Protein AF-0000000081154363 (afdb_homodimer)

pLDDT: mean 85.97, std 17.36, range [27.03, 98.75]

Structure (mmCIF, N/CA/C/O backbone):
data_AF-0000000081154363-model_v1
#
loop_
_entity.id
_entity.type
_entity.pdbx_description
1 polymer 'Copper acquisition factor BIM1-like domain-containing protein'
#
loop_
_atom_site.group_PDB
_atom_site.id
_atom_site.type_symbol
_atom_site.label_atom_id
_atom_site.label_alt_id
_atom_site.label_comp_id
_atom_site.label_asym_id
_atom_site.label_entity_id
_atom_site.label_seq_id
_atom_site.pdbx_PDB_ins_code
_atom_site.Cartn_x
_atom_site.Cartn_y
_atom_site.Cartn_z
_atom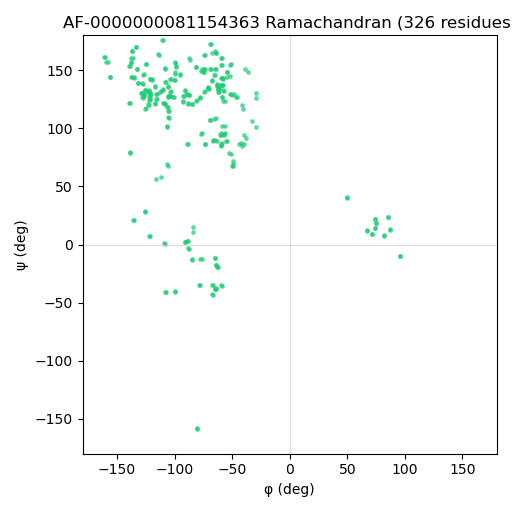_site.occupancy
_atom_site.B_iso_or_equiv
_atom_site.auth_seq_id
_atom_site.auth_comp_id
_atom_site.auth_asym_id
_atom_site.auth_atom_id
_atom_site.pdbx_PDB_model_num
ATOM 1 N N . MET A 1 1 ? -49.719 -28.078 21.391 1 41.28 1 MET A N 1
ATOM 2 C CA . MET A 1 1 ? -48.844 -26.922 21.516 1 41.28 1 MET A CA 1
ATOM 3 C C . MET A 1 1 ? -47.656 -27.016 20.547 1 41.28 1 MET A C 1
ATOM 5 O O . MET A 1 1 ? -46.875 -27.953 20.625 1 41.28 1 MET A O 1
ATOM 9 N N . ILE A 1 2 ? -47.812 -26.562 19.25 1 54.91 2 ILE A N 1
ATOM 10 C CA . ILE A 1 2 ? -46.844 -26.594 18.172 1 54.91 2 ILE A CA 1
ATOM 11 C C . ILE A 1 2 ? -45.656 -25.719 18.516 1 54.91 2 ILE A C 1
ATOM 13 O O . ILE A 1 2 ? -45.812 -24.547 18.859 1 54.91 2 ILE A O 1
ATOM 17 N N . PRO A 1 3 ? -44.469 -26.266 18.812 1 58.53 3 PRO A N 1
ATOM 18 C CA . PRO A 1 3 ? -43.281 -25.438 19.094 1 58.53 3 PRO A CA 1
ATOM 19 C C . PRO A 1 3 ? -42.938 -24.531 17.922 1 58.53 3 PRO A C 1
ATOM 21 O O . PRO A 1 3 ? -42.844 -24.984 16.781 1 58.53 3 PRO A O 1
ATOM 24 N N . PHE A 1 4 ? -43.281 -23.203 17.969 1 52.34 4 PHE A N 1
ATOM 25 C CA . PHE A 1 4 ? -42.844 -22.203 17.016 1 52.34 4 PHE A CA 1
ATOM 26 C C . PHE A 1 4 ? -41.312 -22.078 17 1 52.34 4 PHE A C 1
ATOM 28 O O . PHE A 1 4 ? -40.719 -21.688 18.016 1 52.34 4 PHE A O 1
ATOM 35 N N . LEU A 1 5 ? -40.656 -22.781 16.109 1 50.25 5 LEU A N 1
ATOM 36 C CA . LEU A 1 5 ? -39.219 -22.594 15.891 1 50.25 5 LEU A CA 1
ATOM 37 C C . LEU A 1 5 ? -38.906 -21.203 15.344 1 50.25 5 LEU A C 1
ATOM 39 O O . LEU A 1 5 ? -39.375 -20.859 14.25 1 50.25 5 LEU A O 1
ATOM 43 N N . VAL A 1 6 ? -38.656 -20.188 16.125 1 47.78 6 VAL A N 1
ATOM 44 C CA . VAL A 1 6 ? -38.188 -18.875 15.703 1 47.78 6 VAL A CA 1
ATOM 45 C C . VAL A 1 6 ? -36.844 -19.016 14.992 1 47.78 6 VAL A C 1
ATOM 47 O O . VAL A 1 6 ? -35.875 -19.5 15.57 1 47.78 6 VAL A O 1
ATOM 50 N N . PHE A 1 7 ? -36.875 -19.078 13.672 1 43.22 7 PHE A N 1
ATOM 51 C CA . PHE A 1 7 ? -35.656 -18.969 12.883 1 43.22 7 PHE A CA 1
ATOM 52 C C . PHE A 1 7 ? -35.062 -17.562 13.008 1 43.22 7 PHE A C 1
ATOM 54 O O . PHE A 1 7 ? -35.656 -16.594 12.539 1 43.22 7 PHE A O 1
ATOM 61 N N . ALA A 1 8 ? -34.188 -17.219 13.953 1 45.28 8 ALA A N 1
ATOM 62 C CA . ALA A 1 8 ? -33.406 -15.984 14.008 1 45.28 8 ALA A CA 1
ATOM 63 C C . ALA A 1 8 ? -32.531 -15.828 12.773 1 45.28 8 ALA A C 1
ATOM 65 O O . ALA A 1 8 ? -31.578 -16.578 12.578 1 45.28 8 ALA A O 1
ATOM 66 N N . SER A 1 9 ? -33 -15.25 11.695 1 42.72 9 SER A N 1
ATOM 67 C CA . SER A 1 9 ? -32.156 -14.906 10.539 1 42.72 9 SER A CA 1
ATOM 68 C C . SER A 1 9 ? -30.984 -14.039 10.938 1 42.72 9 SER A C 1
ATOM 70 O O . SER A 1 9 ? -31.156 -12.93 11.445 1 42.72 9 SER A O 1
ATOM 72 N N . VAL A 1 10 ? -29.891 -14.57 11.305 1 43.59 10 VAL A N 1
ATOM 73 C CA . VAL A 1 10 ? -28.672 -13.773 11.461 1 43.59 10 VAL A CA 1
ATOM 74 C C . VAL A 1 10 ? -28.406 -12.969 10.195 1 43.59 10 VAL A C 1
ATOM 76 O O . VAL A 1 10 ? -28.172 -13.539 9.125 1 43.59 10 VAL A O 1
ATOM 79 N N . LEU A 1 11 ? -29.109 -11.859 10 1 40.53 11 LEU A N 1
ATOM 80 C CA . LEU A 1 11 ? -28.719 -10.93 8.945 1 40.53 11 LEU A CA 1
ATOM 81 C C . LEU A 1 11 ? -27.219 -10.703 8.938 1 40.53 11 LEU A C 1
ATOM 83 O O . LEU A 1 11 ? -26.656 -10.203 9.906 1 40.53 11 LEU A O 1
ATOM 87 N N . ALA A 1 12 ? -26.547 -11.578 8.25 1 40.28 12 ALA A N 1
ATOM 88 C CA . ALA A 1 12 ? -25.141 -11.273 7.988 1 40.28 12 ALA A CA 1
ATOM 89 C C . ALA A 1 12 ? -24.984 -9.852 7.441 1 40.28 12 ALA A C 1
ATOM 91 O O . ALA A 1 12 ? -25.375 -9.57 6.309 1 40.28 12 ALA A O 1
ATOM 92 N N . VAL A 1 13 ? -25.156 -8.789 8.242 1 41.28 13 VAL A N 1
ATOM 93 C CA . VAL A 1 13 ? -24.828 -7.438 7.797 1 41.28 13 VAL A CA 1
ATOM 94 C C . VAL A 1 13 ? -23.5 -7.461 7.031 1 41.28 13 VAL A C 1
ATOM 96 O O . VAL A 1 13 ? -22.453 -7.793 7.594 1 41.28 13 VAL A O 1
ATOM 99 N N . ALA A 1 14 ? -23.594 -7.711 5.723 1 43.38 14 ALA A N 1
ATOM 100 C CA . ALA A 1 14 ? -22.453 -7.586 4.82 1 43.38 14 ALA A CA 1
ATOM 101 C C . ALA A 1 14 ? -21.75 -6.242 5.012 1 43.38 14 ALA A C 1
ATOM 103 O O . ALA A 1 14 ? -22.344 -5.188 4.758 1 43.38 14 ALA A O 1
ATOM 104 N N . HIS A 1 15 ? -21.109 -5.938 6.074 1 50.19 15 HIS A N 1
ATOM 105 C CA . HIS A 1 15 ? -20.359 -4.719 6.375 1 50.19 15 HIS A CA 1
ATOM 106 C C . HIS A 1 15 ? -19.281 -4.465 5.332 1 50.19 15 HIS A C 1
ATOM 108 O O . HIS A 1 15 ? -18.453 -5.344 5.051 1 50.19 15 HIS A O 1
ATOM 114 N N . GLY A 1 16 ? -19.672 -3.539 4.254 1 55.5 16 GLY A N 1
ATOM 115 C CA . GLY A 1 16 ? -18.641 -3.102 3.328 1 55.5 16 GLY A CA 1
ATOM 116 C C . GLY A 1 16 ? -17.391 -2.582 4.023 1 55.5 16 GLY A C 1
ATOM 117 O O . GLY A 1 16 ? -17.469 -2.055 5.137 1 55.5 16 GLY A O 1
ATOM 118 N N . HIS A 1 17 ? -16.141 -3.09 3.656 1 89 17 HIS A N 1
ATOM 119 C CA . HIS A 1 17 ? -14.961 -2.752 4.441 1 89 17 HIS A CA 1
ATOM 120 C C . HIS A 1 17 ? -13.906 -2.066 3.58 1 89 17 HIS A C 1
ATOM 122 O O . HIS A 1 17 ? -13.883 -2.244 2.359 1 89 17 HIS A O 1
ATOM 128 N N . LEU A 1 18 ? -13.414 -1.009 4.016 1 97.12 18 LEU A N 1
ATOM 129 C CA . LEU A 1 18 ? 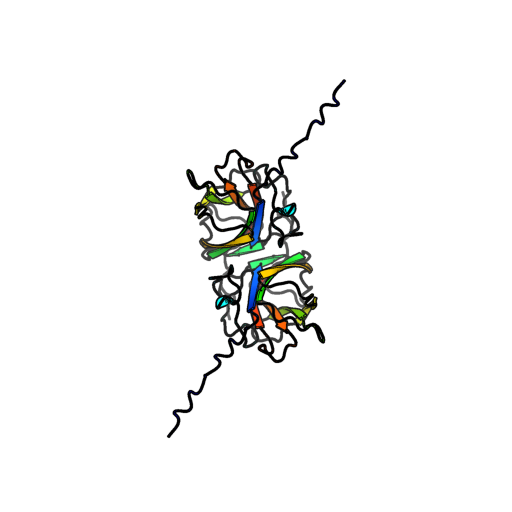-12.375 -0.207 3.385 1 97.12 18 LEU A CA 1
ATOM 130 C C . LEU A 1 18 ? -11.031 -0.404 4.09 1 97.12 18 LEU A C 1
ATOM 132 O O . LEU A 1 18 ? -10.945 -0.251 5.309 1 97.12 18 LEU A O 1
ATOM 136 N N . CYS A 1 19 ? -10.031 -0.72 3.299 1 97.44 19 CYS A N 1
ATOM 137 C CA . CYS A 1 19 ? -8.672 -0.745 3.812 1 97.44 19 CYS A CA 1
ATOM 138 C C . CYS A 1 19 ? -7.789 0.251 3.066 1 97.44 19 CYS A C 1
ATOM 140 O O . CYS A 1 19 ? -7.941 0.439 1.858 1 97.44 19 CYS A O 1
ATOM 142 N N . LEU A 1 20 ? -6.914 0.892 3.77 1 97.75 20 LEU A N 1
ATOM 143 C CA . LEU A 1 20 ? -5.918 1.792 3.191 1 97.75 20 LEU A CA 1
ATOM 144 C C . LEU A 1 20 ? -4.535 1.154 3.209 1 97.75 20 LEU A C 1
ATOM 146 O O . LEU A 1 20 ? -3.998 0.851 4.277 1 97.75 20 LEU A O 1
ATOM 150 N N . LEU A 1 21 ? -3.943 0.953 2.062 1 97.19 21 LEU A N 1
ATOM 151 C CA . LEU A 1 21 ? -2.725 0.164 1.926 1 97.19 21 LEU A CA 1
ATOM 152 C C . LEU A 1 21 ? -1.501 1.068 1.826 1 97.19 21 LEU A C 1
ATOM 154 O O . LEU A 1 21 ? -0.437 0.742 2.359 1 97.19 21 LEU A O 1
ATOM 158 N N . ASN A 1 22 ? -1.623 2.209 1.069 1 96.19 22 ASN A N 1
ATOM 159 C CA . ASN A 1 22 ? -0.541 3.17 0.886 1 96.19 22 ASN A CA 1
ATOM 160 C C . ASN A 1 22 ? -1.052 4.609 0.934 1 96.19 22 ASN A C 1
ATOM 162 O O . ASN A 1 22 ? -1.872 5.008 0.105 1 96.19 22 ASN A O 1
ATOM 166 N N . PRO A 1 23 ? -0.516 5.363 1.833 1 95.94 23 PRO A N 1
ATOM 167 C CA . PRO A 1 23 ? 0.265 4.863 2.967 1 95.94 23 PRO A CA 1
ATOM 168 C C . PRO A 1 23 ? -0.525 3.898 3.848 1 95.94 23 PRO A C 1
ATOM 170 O O . PRO A 1 23 ? -1.757 3.867 3.785 1 95.94 23 PRO A O 1
ATOM 173 N N . ALA A 1 24 ? 0.181 3.123 4.621 1 95.38 24 ALA A N 1
ATOM 174 C CA . ALA A 1 24 ? -0.471 2.117 5.457 1 95.38 24 ALA A CA 1
ATOM 175 C C . ALA A 1 24 ? -1.38 2.771 6.492 1 95.38 24 ALA A C 1
ATOM 177 O O . ALA A 1 24 ? -1.015 3.783 7.098 1 95.38 24 ALA A O 1
ATOM 178 N N . GLN A 1 25 ? -2.535 2.207 6.672 1 96.19 25 GLN A N 1
ATOM 179 C CA . GLN A 1 25 ? -3.5 2.699 7.652 1 96.19 25 GLN A CA 1
ATOM 180 C C . GLN A 1 25 ? -2.955 2.574 9.07 1 96.19 25 GLN A C 1
ATOM 182 O O . GLN A 1 25 ? -2.023 1.806 9.32 1 96.19 25 GLN A O 1
ATOM 187 N N . ARG A 1 26 ? -3.627 3.289 10 1 93.31 26 ARG A N 1
ATOM 188 C CA . ARG A 1 26 ? -3.223 3.311 11.398 1 93.31 26 ARG A CA 1
ATOM 189 C C . ARG A 1 26 ? -3.363 1.931 12.031 1 93.31 26 ARG A C 1
ATOM 191 O O . ARG A 1 26 ? -2.541 1.535 12.859 1 93.31 26 ARG A O 1
ATOM 198 N N . SER A 1 27 ? -4.422 1.236 11.648 1 88.75 27 SER A N 1
ATOM 199 C CA . SER A 1 27 ? -4.625 -0.084 12.234 1 88.75 27 SER A CA 1
ATOM 200 C C . SER A 1 27 ? -3.771 -1.137 11.539 1 88.75 27 SER A C 1
ATOM 202 O O . SER A 1 27 ? -3.479 -1.019 10.344 1 88.75 27 SER A O 1
ATOM 204 N N . ASN A 1 28 ? -3.455 -2.16 12.32 1 84.06 28 ASN A N 1
ATOM 205 C CA . ASN A 1 28 ? -2.779 -3.285 11.688 1 84.06 28 ASN A CA 1
ATOM 206 C C . ASN A 1 28 ? -3.658 -3.939 10.625 1 84.06 28 ASN A C 1
ATOM 208 O O . ASN A 1 28 ? -4.859 -4.113 10.828 1 84.06 28 ASN A O 1
ATOM 212 N N . ILE A 1 29 ? -3 -4.148 9.547 1 83.56 29 ILE A N 1
ATOM 213 C CA . ILE A 1 29 ? -3.758 -4.742 8.445 1 83.56 29 ILE A CA 1
ATOM 214 C C . ILE A 1 29 ? -3.707 -6.266 8.555 1 83.56 29 ILE A C 1
ATOM 216 O O . ILE A 1 29 ? -2.713 -6.887 8.172 1 83.56 29 ILE A O 1
ATOM 220 N N . THR A 1 30 ? -4.562 -6.859 9.273 1 81.12 30 THR A N 1
ATOM 221 C CA . THR A 1 30 ? -4.695 -8.312 9.367 1 81.12 30 THR A CA 1
ATOM 222 C C . THR A 1 30 ? -5.895 -8.797 8.562 1 81.12 30 THR A C 1
ATOM 224 O O . THR A 1 30 ? -6.902 -8.094 8.445 1 81.12 30 THR A O 1
ATOM 227 N N . GLY A 1 31 ? -5.781 -9.914 7.922 1 85.44 31 GLY A N 1
ATOM 228 C CA . GLY A 1 31 ? -6.91 -10.547 7.254 1 85.44 31 GLY A CA 1
ATOM 229 C C . GLY A 1 31 ? -7.301 -9.844 5.965 1 85.44 31 GLY A C 1
ATOM 230 O O . GLY A 1 31 ? -8.469 -9.883 5.559 1 85.44 31 GLY A O 1
ATOM 231 N N . LEU A 1 32 ? -6.402 -9.094 5.375 1 88.94 32 LEU A N 1
ATOM 232 C CA . LEU A 1 32 ? -6.695 -8.234 4.23 1 88.94 32 LEU A CA 1
ATOM 233 C C . LEU A 1 32 ? -7.148 -9.062 3.035 1 88.94 32 LEU A C 1
ATOM 235 O O . LEU A 1 32 ? -7.84 -8.555 2.148 1 88.94 32 LEU A O 1
ATOM 239 N N . ASN A 1 33 ? -6.855 -10.352 3.037 1 94.06 33 ASN A N 1
ATOM 240 C CA . ASN A 1 33 ? -7.125 -11.18 1.868 1 94.06 33 ASN A CA 1
ATOM 241 C C . ASN A 1 33 ? -8.539 -11.758 1.906 1 94.06 33 ASN A C 1
ATOM 243 O O . ASN A 1 33 ? -8.961 -12.438 0.968 1 94.06 33 ASN A O 1
ATOM 247 N N . LYS A 1 34 ? -9.227 -11.5 2.947 1 92.25 34 LYS A N 1
ATOM 248 C CA . LYS A 1 34 ? -10.609 -11.945 3.088 1 92.25 34 LYS A CA 1
ATOM 249 C C . LYS A 1 34 ? -11.57 -10.758 3.084 1 92.25 34 LYS A C 1
ATOM 251 O O . LYS A 1 34 ? -11.344 -9.766 3.791 1 92.25 34 LYS A O 1
ATOM 256 N N . ALA A 1 35 ? -12.562 -10.938 2.264 1 94.75 35 ALA A N 1
ATOM 257 C CA . ALA A 1 35 ? -13.594 -9.898 2.299 1 94.75 35 ALA A CA 1
ATOM 258 C C . ALA A 1 35 ? -14.195 -9.773 3.695 1 94.75 35 ALA A C 1
ATOM 260 O O . ALA A 1 35 ? -14.453 -10.781 4.359 1 94.75 35 ALA A O 1
ATOM 261 N N . GLY A 1 36 ? -14.391 -8.57 4.141 1 93.94 36 GLY A N 1
ATOM 262 C CA . GLY A 1 36 ? -15 -8.336 5.441 1 93.94 36 GLY A CA 1
ATOM 263 C C . GLY A 1 36 ? -14.008 -8.375 6.586 1 93.94 36 GLY A C 1
ATOM 264 O O . GLY A 1 36 ? -14.367 -8.719 7.715 1 93.94 36 GLY A O 1
ATOM 265 N N . ALA A 1 37 ? -12.789 -8.141 6.285 1 93.5 37 ALA A N 1
ATOM 266 C CA . ALA A 1 37 ? -11.758 -8.117 7.324 1 93.5 37 ALA A CA 1
ATOM 267 C C . ALA A 1 37 ? -12.078 -7.07 8.383 1 93.5 37 ALA A C 1
ATOM 269 O O . ALA A 1 37 ? -12.492 -5.957 8.062 1 93.5 37 ALA A O 1
ATOM 270 N N . ASP A 1 38 ? -11.781 -7.348 9.672 1 91.5 38 ASP A N 1
ATOM 271 C CA . ASP A 1 38 ? -12.078 -6.453 10.789 1 91.5 38 ASP A CA 1
ATOM 272 C C . ASP A 1 38 ? -11.289 -5.152 10.672 1 91.5 38 ASP A C 1
ATOM 274 O O . ASP A 1 38 ? -11.812 -4.074 10.969 1 91.5 38 ASP A O 1
ATOM 278 N N . ALA A 1 39 ? -10.117 -5.285 10.227 1 91.69 39 ALA A N 1
ATOM 279 C CA . ALA A 1 39 ? -9.234 -4.121 10.125 1 91.69 39 ALA A CA 1
ATOM 280 C C . ALA A 1 39 ? -9.766 -3.115 9.117 1 91.69 39 ALA A C 1
ATOM 282 O O . ALA A 1 39 ? -9.328 -1.964 9.078 1 91.69 39 ALA A O 1
ATOM 283 N N . CYS A 1 40 ? -10.75 -3.494 8.336 1 95.94 40 CYS A N 1
ATOM 284 C CA . CYS A 1 40 ? -11.281 -2.66 7.262 1 95.94 40 CYS A CA 1
ATOM 285 C C . CYS A 1 40 ? -12.672 -2.146 7.617 1 95.94 40 CYS A C 1
ATOM 287 O O . CYS A 1 40 ? -13.305 -1.456 6.816 1 95.94 40 CYS A O 1
ATOM 289 N N . PHE A 1 41 ? -13.148 -2.51 8.812 1 95.44 41 PHE A N 1
ATOM 290 C CA . PHE A 1 41 ? -14.508 -2.186 9.25 1 95.44 41 PHE A CA 1
ATOM 291 C C . PHE A 1 41 ? -14.484 -1.082 10.305 1 95.44 41 PHE A C 1
ATOM 293 O O . PHE A 1 41 ? -14.812 -1.32 11.469 1 95.44 41 PHE A O 1
ATOM 300 N N . LEU A 1 42 ? -14.141 0.12 9.922 1 96 42 LEU A N 1
ATOM 301 C CA . LEU A 1 42 ? -14.188 1.271 10.82 1 96 42 LEU A CA 1
ATOM 302 C C . LEU A 1 42 ? -15.297 2.232 10.414 1 96 42 LEU A C 1
ATOM 304 O O . LEU A 1 42 ? -15.234 2.844 9.344 1 96 42 LEU A O 1
ATOM 308 N N . THR A 1 43 ? -16.25 2.51 11.336 1 96.94 43 THR A N 1
ATOM 309 C CA . THR A 1 43 ? -17.484 3.178 10.898 1 96.94 43 THR A CA 1
ATOM 310 C C . THR A 1 43 ? -17.672 4.492 11.648 1 96.94 43 THR A C 1
ATOM 312 O O . THR A 1 43 ? -18.719 5.125 11.531 1 96.94 43 THR A O 1
ATOM 315 N N . THR A 1 44 ? -16.641 4.871 12.422 1 95.44 44 THR A N 1
ATOM 316 C CA . THR A 1 44 ? -16.766 6.137 13.133 1 95.44 44 THR A CA 1
ATOM 317 C C . THR A 1 44 ? -15.719 7.137 12.648 1 95.44 44 THR A C 1
ATOM 319 O O . THR A 1 44 ? -14.523 6.844 12.664 1 95.44 44 THR A O 1
ATOM 322 N N . GLY A 1 45 ? -16.109 8.25 12.234 1 93.31 45 GLY A N 1
ATOM 323 C CA . GLY A 1 45 ? -15.195 9.289 11.781 1 93.31 45 GLY A CA 1
ATOM 324 C C . GLY A 1 45 ? -14.445 9.961 12.914 1 93.31 45 GLY A C 1
ATOM 325 O O . GLY A 1 45 ? -14.836 9.852 14.078 1 93.31 45 GLY A O 1
ATOM 326 N N . PRO A 1 46 ? -13.352 10.656 12.523 1 95.94 46 PRO A N 1
ATOM 327 C CA . PRO A 1 46 ? -12.758 10.781 11.188 1 95.94 46 PRO A CA 1
ATOM 328 C C . PRO A 1 46 ? -11.812 9.641 10.852 1 95.94 46 PRO A C 1
ATOM 330 O O . PRO A 1 46 ? -11.453 9.453 9.688 1 95.94 46 PRO A O 1
ATOM 333 N N . CYS A 1 47 ? -11.398 8.805 11.797 1 95.81 47 CYS A N 1
ATOM 334 C CA . CYS A 1 47 ? -10.359 7.82 11.531 1 95.81 47 CYS A CA 1
ATOM 335 C C . CYS A 1 47 ? -10.727 6.465 12.125 1 95.81 47 CYS A C 1
ATOM 337 O O . CYS A 1 47 ? -9.852 5.656 12.438 1 95.81 47 CYS A O 1
ATOM 339 N N . GLY A 1 48 ? -12 6.242 12.375 1 94.06 48 GLY A N 1
ATOM 340 C CA . GLY A 1 48 ? -12.445 4.949 12.875 1 94.06 48 GLY A CA 1
ATOM 341 C C . GLY A 1 48 ? -12.109 4.727 14.336 1 94.06 48 GLY A C 1
ATOM 342 O O . GLY A 1 48 ? -11.953 3.586 14.773 1 94.06 48 GLY A O 1
ATOM 343 N N . GLY A 1 49 ? -11.844 5.762 15.031 1 92.94 49 GLY A N 1
ATOM 344 C CA . GLY A 1 49 ? -11.484 5.656 16.438 1 92.94 49 GLY A CA 1
ATOM 345 C C . GLY A 1 49 ? -10.023 5.301 16.656 1 92.94 49 GLY A C 1
ATOM 346 O O . GLY A 1 49 ? -9.617 4.996 17.766 1 92.94 49 GLY A O 1
ATOM 347 N N . LYS A 1 50 ? -9.242 5.293 15.641 1 94.06 50 LYS A N 1
ATOM 348 C CA . LYS A 1 50 ? -7.828 4.941 15.766 1 94.06 50 LYS A CA 1
ATOM 349 C C . LYS A 1 50 ? -6.98 6.172 16.062 1 94.06 50 LYS A C 1
ATOM 351 O O . LYS A 1 50 ? -7.062 7.18 15.359 1 94.06 50 LYS A O 1
ATOM 356 N N . GLU A 1 51 ? -6.184 6.094 17.047 1 91.75 51 GLU A N 1
ATOM 357 C CA . GLU A 1 51 ? -5.289 7.184 17.438 1 91.75 51 GLU A CA 1
ATOM 358 C C . GLU A 1 51 ? -4.094 7.273 16.484 1 91.75 51 GLU A C 1
ATOM 360 O O . GLU A 1 51 ? -3.703 6.277 15.875 1 91.75 51 GLU A O 1
ATOM 365 N N . PRO A 1 52 ? -3.574 8.539 16.344 1 89.31 52 PRO A N 1
ATOM 366 C CA . PRO A 1 52 ? -2.348 8.648 15.547 1 89.31 52 PRO A CA 1
ATOM 367 C C . PRO A 1 52 ? -1.241 7.719 16.047 1 89.31 52 PRO A C 1
ATOM 369 O O . PRO A 1 52 ? -1.123 7.473 17.25 1 89.31 52 PRO A O 1
ATOM 372 N N . ARG A 1 53 ? -0.548 7.27 14.977 1 80.75 53 ARG A N 1
ATOM 373 C CA . ARG A 1 53 ? 0.652 6.5 15.289 1 80.75 53 ARG A CA 1
ATOM 374 C C . ARG A 1 53 ? 1.902 7.367 15.172 1 80.75 53 ARG A C 1
ATOM 376 O O . ARG A 1 53 ? 1.834 8.508 14.703 1 80.75 53 ARG A O 1
ATOM 383 N N . HIS A 1 54 ? 2.932 7.117 15.734 1 67.69 54 HIS A N 1
ATOM 384 C CA . HIS A 1 54 ? 4.184 7.863 15.641 1 67.69 54 HIS A CA 1
ATOM 385 C C . HIS A 1 54 ? 4.992 7.441 14.422 1 67.69 54 HIS A C 1
ATOM 387 O O . HIS A 1 54 ? 6.133 7.867 14.25 1 67.69 54 HIS A O 1
ATOM 393 N N . ASP A 1 55 ? 4.363 6.641 13.523 1 72.75 55 ASP A N 1
ATOM 394 C CA . ASP A 1 55 ? 5.102 6.141 12.367 1 72.75 55 ASP A CA 1
ATOM 395 C C . ASP A 1 55 ? 4.578 6.758 11.078 1 72.75 55 ASP A C 1
ATOM 397 O O . ASP A 1 55 ? 4.211 6.043 10.141 1 72.75 55 ASP A O 1
ATOM 401 N N . GLU A 1 56 ? 4.621 8.062 11.039 1 78.75 56 GLU A N 1
ATOM 402 C CA . GLU A 1 56 ? 4.137 8.734 9.844 1 78.75 56 GLU A CA 1
ATOM 403 C C . GLU A 1 56 ? 5.129 8.602 8.695 1 78.75 56 GLU A C 1
ATOM 405 O O . GLU A 1 56 ? 6.328 8.414 8.922 1 78.75 56 GLU A O 1
ATOM 410 N N . VAL A 1 57 ? 4.602 8.625 7.48 1 86.62 57 VAL A N 1
ATOM 411 C CA . VAL A 1 57 ? 5.461 8.75 6.309 1 86.62 57 VAL A CA 1
ATOM 412 C C . VAL A 1 57 ? 5.453 10.188 5.805 1 86.62 57 VAL A C 1
ATOM 414 O O . VAL A 1 57 ? 4.434 10.875 5.891 1 86.62 57 VAL A O 1
ATOM 417 N N . THR A 1 58 ? 6.633 10.648 5.367 1 86.88 58 THR A N 1
ATOM 418 C CA . THR A 1 58 ? 6.77 12.008 4.863 1 86.88 58 THR A CA 1
ATOM 419 C C . THR A 1 58 ? 6.781 12.031 3.34 1 86.88 58 THR A C 1
ATOM 421 O O . THR A 1 58 ? 7.527 11.273 2.711 1 86.88 58 THR A O 1
ATOM 424 N N . PHE A 1 59 ? 5.91 12.844 2.768 1 88.38 59 PHE A N 1
ATOM 425 C CA . PHE A 1 59 ? 5.906 13.117 1.336 1 88.38 59 PHE A CA 1
ATOM 426 C C . PHE A 1 59 ? 6.613 14.43 1.034 1 88.38 59 PHE A C 1
ATOM 428 O O . PHE A 1 59 ? 6.703 15.305 1.897 1 88.38 59 PHE A O 1
ATOM 435 N N . HIS A 1 60 ? 7.102 14.469 -0.14 1 82.25 60 HIS A N 1
ATOM 436 C CA . HIS A 1 60 ? 7.797 15.695 -0.515 1 82.25 60 HIS A CA 1
ATOM 437 C C . HIS A 1 60 ? 6.902 16.594 -1.354 1 82.25 60 HIS A C 1
ATOM 439 O O . HIS A 1 60 ? 6.156 16.125 -2.211 1 82.25 60 HIS A O 1
ATOM 445 N N . ARG A 1 61 ? 7.148 17.875 -1.132 1 75.56 61 ARG A N 1
ATOM 446 C CA . ARG A 1 61 ? 6.332 18.875 -1.805 1 75.56 61 ARG A CA 1
ATOM 447 C C . ARG A 1 61 ? 6.605 18.891 -3.305 1 75.56 61 ARG A C 1
ATOM 449 O O . ARG A 1 61 ? 7.688 18.484 -3.746 1 75.56 61 ARG A O 1
ATOM 456 N N . GLU A 1 62 ? 5.602 19.266 -4.113 1 74.88 62 GLU A N 1
ATOM 457 C CA . GLU A 1 62 ? 5.648 19.406 -5.566 1 74.88 62 GLU A CA 1
ATOM 458 C C . GLU A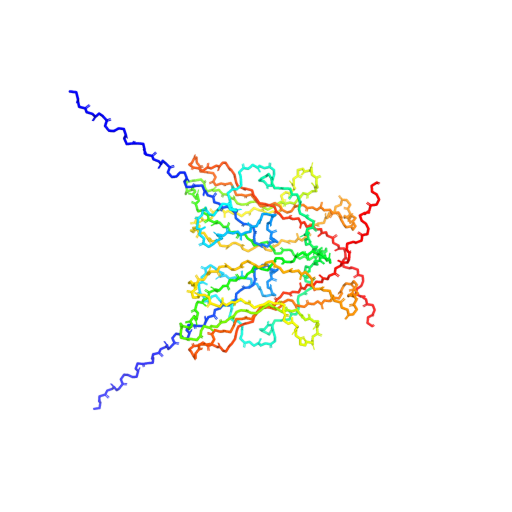 1 62 ? 5.719 18.031 -6.246 1 74.88 62 GLU A C 1
ATOM 460 O O . GLU A 1 62 ? 6.184 17.938 -7.383 1 74.88 62 GLU A O 1
ATOM 465 N N . GLU A 1 63 ? 5.543 17.031 -5.445 1 82.69 63 GLU A N 1
ATOM 466 C CA . GLU A 1 63 ? 5.473 15.688 -5.992 1 82.69 63 GLU A CA 1
ATOM 467 C C . GLU A 1 63 ? 4.062 15.109 -5.871 1 82.69 63 GLU A C 1
ATOM 469 O O . GLU A 1 63 ? 3.139 15.805 -5.441 1 82.69 63 GLU A O 1
ATOM 474 N N . ASN A 1 64 ? 3.898 13.906 -6.426 1 86.75 64 ASN A N 1
ATOM 475 C CA . ASN A 1 64 ? 2.637 13.188 -6.281 1 86.75 64 ASN A CA 1
ATOM 476 C C . ASN A 1 64 ? 2.684 12.211 -5.113 1 86.75 64 ASN A C 1
ATOM 478 O O . ASN A 1 64 ? 3.756 11.734 -4.734 1 86.75 64 ASN A O 1
ATOM 482 N N . MET A 1 65 ? 1.597 12.094 -4.551 1 90.62 65 MET A N 1
ATOM 483 C CA . MET A 1 65 ? 1.408 10.992 -3.605 1 90.62 65 MET A CA 1
ATOM 484 C C . MET A 1 65 ? 0.539 9.898 -4.211 1 90.62 65 MET A C 1
ATOM 486 O O . MET A 1 65 ? -0.495 10.18 -4.82 1 90.62 65 MET A O 1
ATOM 490 N N . THR A 1 66 ? 1.031 8.719 -4.16 1 93.31 66 THR A N 1
ATOM 491 C CA . THR A 1 66 ? 0.224 7.578 -4.57 1 93.31 66 THR A CA 1
ATOM 492 C C . THR A 1 66 ? -0.579 7.031 -3.393 1 93.31 66 THR A C 1
ATOM 494 O O . THR A 1 66 ? -0.012 6.68 -2.357 1 93.31 66 THR A O 1
ATOM 497 N N . VAL A 1 67 ? -1.886 7 -3.52 1 96.62 67 VAL A N 1
ATOM 498 C CA . VAL A 1 67 ? -2.781 6.426 -2.521 1 96.62 67 VAL A CA 1
ATOM 499 C C . VAL A 1 67 ? -3.361 5.113 -3.043 1 96.62 67 VAL A C 1
ATOM 501 O O . VAL A 1 67 ? -3.928 5.07 -4.137 1 96.62 67 VAL A O 1
ATOM 504 N N . ILE A 1 68 ? -3.127 4.055 -2.342 1 97.25 68 ILE A N 1
ATOM 505 C CA . ILE A 1 68 ? -3.635 2.736 -2.699 1 97.25 68 ILE A CA 1
ATOM 506 C C . ILE A 1 68 ? -4.586 2.236 -1.613 1 97.25 68 ILE A C 1
ATOM 508 O O . ILE A 1 68 ? -4.211 2.156 -0.441 1 97.25 68 ILE A O 1
ATOM 512 N N . PHE A 1 69 ? -5.766 1.956 -1.93 1 97.81 69 PHE A N 1
ATOM 513 C CA . PHE A 1 69 ? -6.75 1.453 -0.979 1 97.81 69 PHE A CA 1
ATOM 514 C C . PHE A 1 69 ? -7.555 0.311 -1.588 1 97.81 69 PHE A C 1
ATOM 516 O O . PHE A 1 69 ? -7.457 0.046 -2.787 1 97.81 69 PHE A O 1
ATOM 523 N N . MET A 1 70 ? -8.273 -0.39 -0.765 1 97.19 70 MET A N 1
ATOM 524 C CA . MET A 1 70 ? -9.016 -1.574 -1.184 1 97.19 70 MET A CA 1
ATOM 525 C C . MET A 1 70 ? -10.484 -1.468 -0.776 1 97.19 70 MET A C 1
ATOM 527 O O . MET A 1 70 ? -10.789 -1.147 0.373 1 97.19 70 MET A O 1
ATOM 531 N N . LYS A 1 71 ? -11.312 -1.695 -1.808 1 97.44 71 LYS A N 1
ATOM 532 C CA . LYS A 1 71 ? -12.695 -2.037 -1.486 1 97.44 71 LYS A CA 1
ATOM 533 C C . LYS A 1 71 ? -12.805 -3.463 -0.954 1 97.44 71 LYS A C 1
ATOM 535 O O . LYS A 1 71 ? -13.023 -4.402 -1.722 1 97.44 71 LYS A O 1
ATOM 540 N N . ASN A 1 72 ? -12.617 -3.576 0.308 1 96.81 72 ASN A N 1
ATOM 541 C CA . ASN A 1 72 ? -12.469 -4.895 0.915 1 96.81 72 ASN A CA 1
ATOM 542 C C . ASN A 1 72 ? -13.758 -5.699 0.835 1 96.81 72 ASN A C 1
ATOM 544 O O . ASN A 1 72 ? -13.734 -6.902 0.58 1 96.81 72 ASN A O 1
ATOM 548 N N . LEU A 1 73 ? -14.852 -5.133 1.089 1 97.12 73 LEU A N 1
ATOM 549 C CA . LEU A 1 73 ? -16.156 -5.75 0.895 1 97.12 73 LEU A CA 1
ATOM 550 C C . LEU A 1 73 ? -17.062 -4.848 0.066 1 97.12 73 LEU A C 1
ATOM 552 O O . LEU A 1 73 ? -17.234 -3.67 0.391 1 97.12 73 LEU A O 1
ATOM 556 N N . ASP A 1 74 ? -17.656 -5.391 -0.942 1 96.56 74 ASP A N 1
ATOM 557 C CA . ASP A 1 74 ? -18.484 -4.633 -1.884 1 96.56 74 ASP A CA 1
ATOM 558 C C . ASP A 1 74 ? -19.859 -4.332 -1.296 1 96.56 74 ASP A C 1
ATOM 560 O O . ASP A 1 74 ? -20.562 -5.242 -0.858 1 96.56 74 ASP A O 1
ATOM 564 N N . HIS A 1 75 ? -20.203 -3.088 -1.313 1 96.62 75 HIS A N 1
ATOM 565 C CA . HIS A 1 75 ? -21.531 -2.625 -0.926 1 96.62 75 HIS A CA 1
ATOM 566 C C . HIS A 1 75 ? -22.172 -1.78 -2.027 1 96.62 75 HIS A C 1
ATOM 568 O O . HIS A 1 75 ? -23 -0.905 -1.749 1 96.62 75 HIS A O 1
ATOM 574 N N . HIS A 1 76 ? -21.812 -2.037 -3.184 1 96.25 76 HIS A N 1
ATOM 575 C CA . HIS A 1 76 ? -22.234 -1.24 -4.328 1 96.25 76 HIS A CA 1
ATOM 576 C C . HIS A 1 76 ? -23.75 -1.189 -4.426 1 96.25 76 HIS A C 1
ATOM 578 O O . HIS A 1 76 ? -24.422 -2.207 -4.246 1 96.25 76 HIS A O 1
ATOM 584 N N . ASN A 1 77 ? -24.203 0.015 -4.602 1 96.5 77 ASN A N 1
ATOM 585 C CA . ASN A 1 77 ? -25.594 0.295 -4.941 1 96.5 77 ASN A CA 1
ATOM 586 C C . ASN A 1 77 ? -25.75 0.681 -6.41 1 96.5 77 ASN A C 1
ATOM 588 O O . ASN A 1 77 ? -25.406 1.8 -6.801 1 96.5 77 ASN A O 1
ATOM 592 N N . ALA A 1 78 ? -26.328 -0.163 -7.199 1 95.94 78 ALA A N 1
ATOM 593 C CA . ALA A 1 78 ? -26.391 0.039 -8.648 1 95.94 78 ALA A CA 1
ATOM 594 C C . ALA A 1 78 ? -27.266 1.235 -9 1 95.94 78 ALA A C 1
ATOM 596 O O . ALA A 1 78 ? -27.016 1.929 -9.984 1 95.94 78 ALA A O 1
ATOM 597 N N . THR A 1 79 ? -28.266 1.468 -8.289 1 97.19 79 THR A N 1
ATOM 598 C CA . THR A 1 79 ? -29.234 2.521 -8.602 1 97.19 79 THR A CA 1
ATOM 599 C C . THR A 1 79 ? -28.688 3.885 -8.18 1 97.19 79 THR A C 1
ATOM 601 O O . THR A 1 79 ? -28.984 4.898 -8.82 1 97.19 79 THR A O 1
ATOM 604 N N . SER A 1 80 ? -27.969 3.953 -7.121 1 97.38 80 SER A N 1
ATOM 605 C CA . SER A 1 80 ? -27.344 5.172 -6.629 1 97.38 80 SER A CA 1
ATOM 606 C C . SER A 1 80 ? -25.922 4.895 -6.125 1 97.38 80 SER A C 1
ATOM 608 O O . SER A 1 80 ? -25.703 4.797 -4.918 1 97.38 80 SER A O 1
ATOM 610 N N . PRO A 1 81 ? -25 4.781 -7.004 1 97.75 81 PRO A N 1
ATOM 611 C CA . PRO A 1 81 ? -23.641 4.367 -6.641 1 97.75 81 PRO A CA 1
ATOM 612 C C . PRO A 1 81 ? -23 5.285 -5.605 1 97.75 81 PRO A C 1
ATOM 614 O O . PRO A 1 81 ? -23.234 6.496 -5.621 1 97.75 81 PRO A O 1
ATOM 617 N N . GLY A 1 82 ? -22.25 4.707 -4.727 1 98.31 82 GLY A N 1
ATOM 618 C CA . GLY A 1 82 ? -21.484 5.449 -3.742 1 98.31 82 GLY A CA 1
ATOM 619 C C . GLY A 1 82 ? -20.188 6.004 -4.293 1 98.31 82 GLY A C 1
ATOM 620 O O . GLY A 1 82 ? -20.047 6.199 -5.504 1 98.31 82 GLY A O 1
ATOM 621 N N . LYS A 1 83 ? -19.25 6.285 -3.332 1 98.69 83 LYS A N 1
ATOM 622 C CA . LYS A 1 83 ? -17.984 6.906 -3.715 1 98.69 83 LYS A CA 1
ATOM 623 C C . LYS A 1 83 ? -16.922 6.707 -2.635 1 98.69 83 LYS A C 1
ATOM 625 O O . LYS A 1 83 ? -17.25 6.375 -1.492 1 98.69 83 LYS A O 1
ATOM 630 N N . PHE A 1 84 ? -15.742 6.875 -3.016 1 98.75 84 PHE A N 1
ATOM 631 C CA . PHE A 1 84 ? -14.586 7.039 -2.141 1 98.75 84 PHE A CA 1
ATOM 632 C C . PHE A 1 84 ? -14.086 8.477 -2.17 1 98.75 84 PHE A C 1
ATOM 634 O O . PHE A 1 84 ? -14.047 9.109 -3.229 1 98.75 84 PHE A O 1
ATOM 641 N N . THR A 1 85 ? -13.727 8.953 -1.058 1 98.75 85 THR A N 1
ATOM 642 C CA . THR A 1 85 ? -13.141 10.289 -0.985 1 98.75 85 THR A CA 1
ATOM 643 C C . THR A 1 85 ? -11.789 10.25 -0.277 1 98.75 85 THR A C 1
ATOM 645 O O . THR A 1 85 ? -11.641 9.586 0.751 1 98.75 85 THR A O 1
ATOM 648 N N . ILE A 1 86 ? -10.844 10.883 -0.847 1 98.69 86 ILE A N 1
ATOM 649 C CA . ILE A 1 86 ? -9.531 11.078 -0.243 1 98.69 86 ILE A CA 1
ATOM 650 C C . ILE A 1 86 ? -9.391 12.523 0.244 1 98.69 86 ILE A C 1
ATOM 652 O O . ILE A 1 86 ? -9.633 13.461 -0.514 1 98.69 86 ILE A O 1
ATOM 656 N N . SER A 1 87 ? -9.031 12.688 1.511 1 98.12 87 SER A N 1
ATOM 657 C CA . SER A 1 87 ? -8.922 14.008 2.117 1 98.12 87 SER A CA 1
ATOM 658 C C . SER A 1 87 ? -7.66 14.125 2.969 1 98.12 87 SER A C 1
ATOM 660 O O . SER A 1 87 ? -7.039 13.109 3.307 1 98.12 87 SER A O 1
ATOM 662 N N . LEU A 1 88 ? -7.309 15.289 3.197 1 96.88 88 LEU A N 1
ATOM 663 C CA . LEU A 1 88 ? -6.137 15.586 4.02 1 96.88 88 LEU A CA 1
ATOM 664 C C . LEU A 1 88 ? -6.484 16.594 5.113 1 96.88 88 LEU A C 1
ATOM 666 O O . LEU A 1 88 ? -7.102 17.625 4.844 1 96.88 88 LEU A O 1
ATOM 670 N N . GLY A 1 89 ? -6.094 16.25 6.367 1 94.38 89 GLY A N 1
ATOM 671 C CA . GLY A 1 89 ? -6.352 17.156 7.477 1 94.38 89 GLY A CA 1
ATOM 672 C C . GLY A 1 89 ? -5.191 17.25 8.445 1 94.38 89 GLY A C 1
ATOM 673 O O . GLY A 1 89 ? -4.352 16.344 8.516 1 94.38 89 GLY A O 1
ATOM 674 N N . GLU A 1 90 ? -5.172 18.406 9.094 1 90.56 90 GLU A N 1
ATOM 675 C CA . GLU A 1 90 ? -4.297 18.547 10.25 1 90.56 90 GLU A CA 1
ATOM 676 C C . GLU A 1 90 ? -4.984 18.062 11.523 1 90.56 90 GLU A C 1
ATOM 678 O O . GLU A 1 90 ? -6.215 18 11.586 1 90.56 90 GLU A O 1
ATOM 683 N N . ARG A 1 91 ? -4.18 17.734 12.547 1 79.88 91 ARG A N 1
ATOM 684 C CA . ARG A 1 91 ? -4.734 17.219 13.797 1 79.88 91 ARG A CA 1
ATOM 685 C C . ARG A 1 91 ? -5.926 18.062 14.25 1 79.88 91 ARG A C 1
ATOM 687 O O . ARG A 1 91 ? -5.855 19.297 14.266 1 79.88 91 ARG A O 1
ATOM 694 N N . ASN A 1 92 ? -7.066 17.375 14.516 1 80 92 ASN A N 1
ATOM 695 C CA . ASN A 1 92 ? -8.289 17.922 15.094 1 80 92 ASN A CA 1
ATOM 696 C C . ASN A 1 92 ? -8.969 18.891 14.148 1 80 92 ASN A C 1
ATOM 698 O O . ASN A 1 92 ? -9.734 19.766 14.578 1 80 92 ASN A O 1
ATOM 702 N N . GLN A 1 93 ? -8.602 18.984 12.914 1 89.12 93 GLN A N 1
ATOM 703 C CA . GLN A 1 93 ? -9.281 19.812 11.93 1 89.12 93 GLN A CA 1
ATOM 704 C C . GLN A 1 93 ? -10.047 18.969 10.922 1 89.12 93 GLN A C 1
ATOM 706 O O . GLN A 1 93 ? -9.695 17.797 10.688 1 89.12 93 GLN A O 1
ATOM 711 N N . GLU A 1 94 ? -11.078 19.578 10.43 1 93.12 94 GLU A N 1
ATOM 712 C CA . GLU A 1 94 ? -11.789 18.922 9.336 1 93.12 94 GLU A CA 1
ATOM 713 C C . GLU A 1 94 ? -10.891 18.75 8.117 1 93.12 94 GLU A C 1
ATOM 715 O O . GLU A 1 94 ? -10.227 19.688 7.688 1 93.12 94 GLU A O 1
ATOM 720 N N . PRO A 1 95 ? -10.891 17.562 7.59 1 96.25 95 PRO A N 1
ATOM 721 C CA . PRO A 1 95 ? -10 17.375 6.445 1 96.25 95 PRO A CA 1
ATOM 722 C C . PRO A 1 95 ? -10.531 18.016 5.168 1 96.25 95 PRO A C 1
ATOM 724 O O . PRO A 1 95 ? -11.75 18.109 4.977 1 96.25 95 PRO A O 1
ATOM 727 N N . LYS A 1 96 ? -9.672 18.453 4.367 1 95.88 96 LYS A N 1
ATOM 728 C CA . LYS A 1 96 ? -10 19.016 3.061 1 95.88 96 LYS A CA 1
ATOM 729 C C . LYS A 1 96 ? -9.984 17.938 1.979 1 95.88 96 LYS A C 1
ATOM 731 O O . LYS A 1 96 ? -9.023 17.188 1.861 1 95.88 96 LYS A O 1
ATOM 736 N N . MET A 1 97 ? -11.008 17.891 1.139 1 97.56 97 MET A N 1
ATOM 737 C CA . MET A 1 97 ? -11.141 16.875 0.094 1 97.56 97 MET A CA 1
ATOM 738 C C . MET A 1 97 ? -10.125 17.109 -1.018 1 97.56 97 MET A C 1
ATOM 740 O O . MET A 1 97 ? -9.953 18.234 -1.485 1 97.56 97 MET A O 1
ATOM 744 N N . LEU A 1 98 ? -9.5 16.062 -1.409 1 97.31 98 LEU A N 1
ATOM 745 C CA . LEU A 1 98 ? -8.508 16.125 -2.473 1 97.31 98 LEU A CA 1
ATOM 746 C C . LEU A 1 98 ? -9.039 15.492 -3.754 1 97.31 98 LEU A C 1
ATOM 748 O O . LEU A 1 98 ? -8.789 16 -4.852 1 97.31 98 LEU A O 1
ATOM 752 N N . LYS A 1 99 ? -9.719 14.398 -3.67 1 98 99 LYS A N 1
ATOM 753 C CA . LYS A 1 99 ? -10.164 13.609 -4.816 1 98 99 LYS A CA 1
ATOM 754 C C . LYS A 1 99 ? -11.375 12.758 -4.457 1 98 99 LYS A C 1
ATOM 756 O O . LYS A 1 99 ? -11.484 12.258 -3.336 1 98 99 LYS A O 1
ATOM 761 N N . THR A 1 100 ? -12.281 12.578 -5.352 1 98.56 100 THR A N 1
ATOM 762 C CA . THR A 1 100 ? -13.406 11.656 -5.25 1 98.56 100 THR A CA 1
ATOM 763 C C . THR A 1 100 ? -13.328 10.578 -6.328 1 98.56 100 THR A C 1
ATOM 765 O O . THR A 1 100 ? -13.016 10.875 -7.484 1 98.56 100 THR A O 1
ATOM 768 N N . ILE A 1 101 ? -13.562 9.359 -5.988 1 98.06 101 ILE A N 1
ATOM 769 C CA . ILE A 1 101 ? -13.578 8.219 -6.891 1 98.06 101 ILE A CA 1
ATOM 770 C C . ILE A 1 101 ? -14.953 7.539 -6.836 1 98.06 101 ILE A C 1
ATOM 772 O O . ILE A 1 101 ? -15.398 7.117 -5.766 1 98.06 101 ILE A O 1
ATOM 776 N N . PRO A 1 102 ? -15.57 7.414 -7.961 1 97.88 102 PRO A N 1
ATOM 777 C CA . PRO A 1 102 ? -16.859 6.719 -7.922 1 97.88 102 PRO A CA 1
ATOM 778 C C . PRO A 1 102 ? -16.719 5.234 -7.59 1 97.88 102 PRO A C 1
ATOM 780 O O . PRO A 1 102 ? -15.742 4.602 -7.98 1 97.88 102 PRO A O 1
ATOM 783 N N . ASP A 1 103 ? -17.625 4.758 -6.812 1 97.69 103 ASP A N 1
ATOM 784 C CA . ASP A 1 103 ? -17.781 3.312 -6.707 1 97.69 103 ASP A CA 1
ATOM 785 C C . ASP A 1 103 ? -18.344 2.729 -8.008 1 97.69 103 ASP A C 1
ATOM 787 O O . ASP A 1 103 ? -19.547 2.846 -8.281 1 97.69 103 ASP A O 1
ATOM 791 N N . GLY A 1 104 ? -17.484 2.027 -8.773 1 96 104 GLY A N 1
ATOM 792 C CA . GLY A 1 104 ? -17.844 1.544 -10.102 1 96 104 GLY A CA 1
ATOM 793 C C . GLY A 1 104 ? -18.484 0.173 -10.07 1 96 104 GLY A C 1
ATOM 794 O O . GLY A 1 104 ? -18.75 -0.416 -11.125 1 96 104 GLY A O 1
ATOM 795 N N . GLY A 1 105 ? -18.688 -0.381 -8.898 1 97 105 GLY A N 1
ATOM 796 C CA . GLY A 1 105 ? -19.328 -1.677 -8.766 1 97 105 GLY A CA 1
ATOM 797 C C . GLY A 1 105 ? -18.359 -2.84 -8.867 1 97 105 GLY A C 1
ATOM 798 O O . GLY A 1 105 ? -18.781 -3.982 -9.078 1 97 105 GLY A O 1
ATOM 799 N N . GLU A 1 106 ? -17.047 -2.514 -8.773 1 96.62 106 GLU A N 1
ATOM 800 C CA . GLU A 1 106 ? -16.062 -3.594 -8.781 1 96.62 106 GLU A CA 1
ATOM 801 C C . GLU A 1 106 ? -16.297 -4.555 -7.617 1 96.62 106 GLU A C 1
ATOM 803 O O . GLU A 1 106 ? -16.859 -4.172 -6.59 1 96.62 106 GLU A O 1
ATOM 808 N N . PRO A 1 107 ? -15.883 -5.793 -7.746 1 96.19 107 PRO A N 1
ATOM 809 C CA . PRO A 1 107 ? -16.109 -6.766 -6.676 1 96.19 107 PRO A CA 1
ATOM 810 C C . PRO A 1 107 ? -15.289 -6.473 -5.426 1 96.19 107 PRO A C 1
ATOM 812 O O . PRO A 1 107 ? -14.43 -5.586 -5.441 1 96.19 107 PRO A O 1
ATOM 815 N N . SER A 1 108 ? -15.625 -7.277 -4.395 1 96.88 108 SER A N 1
ATOM 816 C CA . SER A 1 108 ? -14.828 -7.23 -3.174 1 96.88 108 SER A CA 1
ATOM 817 C C . SER A 1 108 ? -13.352 -7.465 -3.469 1 96.88 108 SER A C 1
ATOM 819 O O . SER A 1 108 ? -13.008 -8.164 -4.422 1 96.88 108 SER A O 1
ATOM 821 N N . LEU A 1 109 ? -12.508 -6.812 -2.623 1 96.44 109 LEU A N 1
ATOM 822 C CA . LEU A 1 109 ? -11.055 -6.953 -2.611 1 96.44 109 LEU A CA 1
ATOM 823 C C . LEU A 1 109 ? -10.43 -6.234 -3.801 1 96.44 109 LEU A C 1
ATOM 825 O O . LEU A 1 109 ? -9.25 -6.453 -4.113 1 96.44 109 LEU A O 1
ATOM 829 N N . THR A 1 110 ? -11.227 -5.359 -4.477 1 96.62 110 THR A N 1
ATOM 830 C CA . THR A 1 110 ? -10.664 -4.539 -5.543 1 96.62 110 THR A CA 1
ATOM 831 C C . THR A 1 110 ? -9.742 -3.465 -4.969 1 96.62 110 THR A C 1
ATOM 833 O O . THR A 1 110 ? -10.094 -2.787 -4.004 1 96.62 110 THR A O 1
ATOM 836 N N . ILE A 1 111 ? -8.641 -3.338 -5.574 1 96.5 111 ILE A N 1
ATOM 837 C CA . ILE A 1 111 ? -7.652 -2.35 -5.156 1 96.5 111 ILE A CA 1
ATOM 838 C C . ILE A 1 111 ? -7.691 -1.152 -6.105 1 96.5 111 ILE A C 1
ATOM 840 O O . ILE A 1 111 ? -7.758 -1.321 -7.324 1 96.5 111 ILE A O 1
ATOM 844 N N . TYR A 1 112 ? -7.73 0.018 -5.551 1 96.56 112 TYR A N 1
ATOM 845 C CA . TYR A 1 112 ? -7.645 1.286 -6.27 1 96.56 112 TYR A CA 1
ATOM 846 C C . TYR A 1 112 ? -6.281 1.938 -6.062 1 96.56 112 TYR A C 1
ATOM 848 O O . TYR A 1 112 ? -5.738 1.917 -4.953 1 96.56 112 TYR A O 1
ATOM 856 N N . SER A 1 113 ? -5.699 2.436 -7.094 1 95.56 113 SER A N 1
ATOM 857 C CA . SER A 1 113 ? -4.473 3.225 -7.051 1 95.56 113 SER A CA 1
ATOM 858 C C . SER A 1 113 ? -4.68 4.602 -7.68 1 95.56 113 SER A C 1
ATOM 860 O O . SER A 1 113 ? -5.035 4.707 -8.852 1 95.56 113 SER A O 1
ATOM 862 N N . VAL A 1 114 ? -4.477 5.637 -6.898 1 94.62 114 VAL A N 1
ATOM 863 C CA . VAL A 1 114 ? -4.738 7.004 -7.328 1 94.62 114 VAL A CA 1
ATOM 864 C C . VAL A 1 114 ? -3.504 7.867 -7.086 1 94.62 114 VAL A C 1
ATOM 866 O O . VAL A 1 114 ? -2.926 7.844 -5.996 1 94.62 114 VAL A O 1
ATOM 869 N N . SER A 1 115 ? -3.066 8.523 -8.109 1 91.75 115 SER A N 1
ATOM 870 C CA . SER A 1 115 ? -2.008 9.516 -7.961 1 91.75 115 SER A CA 1
ATOM 871 C C . SER A 1 115 ? -2.582 10.914 -7.738 1 91.75 115 SER A C 1
ATOM 873 O O . SER A 1 115 ? -3.402 11.383 -8.531 1 91.75 115 SER A O 1
ATOM 875 N N . ILE A 1 116 ? -2.176 11.547 -6.613 1 93.19 116 ILE A N 1
ATOM 876 C CA . ILE A 1 116 ? -2.662 12.875 -6.242 1 93.19 116 ILE A CA 1
ATOM 877 C C . ILE A 1 116 ? -1.482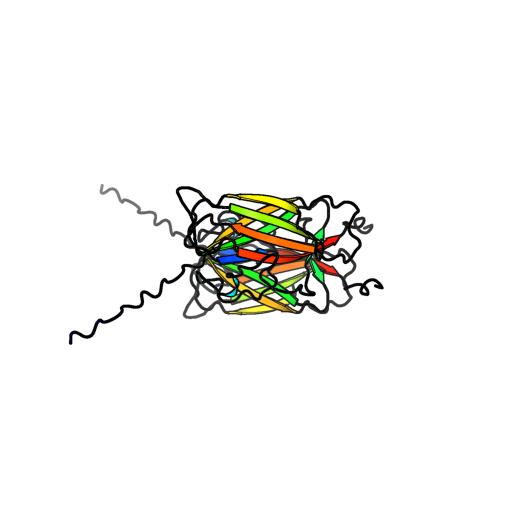 13.82 -6.047 1 93.19 116 ILE A C 1
ATOM 879 O O . ILE A 1 116 ? -0.524 13.492 -5.344 1 93.19 116 ILE A O 1
ATOM 883 N N . PRO A 1 117 ? -1.609 15.023 -6.684 1 90.56 117 PRO A N 1
ATOM 884 C CA . PRO A 1 117 ? -0.568 15.992 -6.332 1 90.56 117 PRO A CA 1
ATOM 885 C C . PRO A 1 117 ? -0.575 16.359 -4.848 1 90.56 117 PRO A C 1
ATOM 887 O O . PRO A 1 117 ? -1.644 16.5 -4.25 1 90.56 117 PRO A O 1
ATOM 890 N N . VAL A 1 118 ? 0.636 16.375 -4.254 1 88.94 118 VAL A N 1
ATOM 891 C CA . VAL A 1 118 ? 0.71 16.906 -2.9 1 88.94 118 VAL A CA 1
ATOM 892 C C . VAL A 1 118 ? 0.187 18.344 -2.883 1 88.94 118 VAL A C 1
ATOM 894 O O . VAL A 1 118 ? 0.652 19.188 -3.65 1 88.94 118 VAL A O 1
ATOM 897 N N . PRO A 1 119 ? -0.841 18.594 -2.033 1 88.38 119 PRO A N 1
ATOM 898 C CA . PRO A 1 119 ? -1.428 19.938 -2.053 1 88.38 119 PRO A CA 1
ATOM 899 C C . PRO A 1 119 ? -0.444 21.016 -1.612 1 88.38 119 PRO A C 1
ATOM 901 O O . PRO A 1 119 ? 0.463 20.75 -0.82 1 88.38 119 PRO A O 1
ATOM 904 N N . ASN A 1 120 ? -0.686 22.219 -2.174 1 86.44 120 ASN A N 1
ATOM 905 C CA . ASN A 1 120 ? 0.031 23.391 -1.686 1 86.44 120 ASN A CA 1
ATOM 906 C C . ASN A 1 120 ? -0.539 23.875 -0.36 1 86.44 120 ASN A C 1
ATOM 908 O O . ASN A 1 120 ? -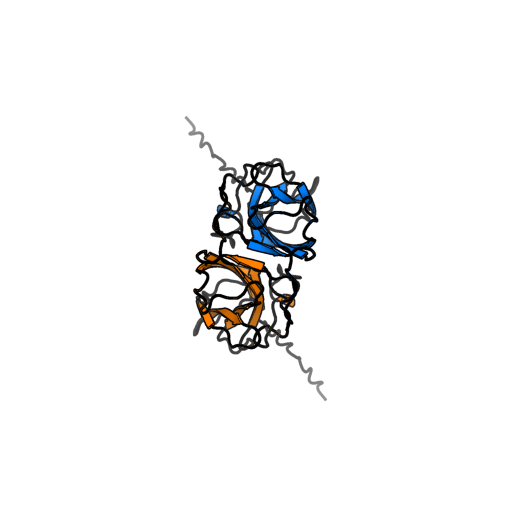1.515 24.641 -0.342 1 86.44 120 ASN A O 1
ATOM 912 N N . LEU A 1 121 ? 0.087 23.438 0.686 1 83.44 121 LEU A N 1
ATOM 913 C CA . LEU A 1 121 ? -0.395 23.797 2.016 1 83.44 121 LEU A CA 1
ATOM 914 C C . LEU A 1 121 ? 0.082 25.188 2.41 1 83.44 121 LEU A C 1
ATOM 916 O O . LEU A 1 121 ? 1.277 25.484 2.344 1 83.44 121 LEU A O 1
ATOM 920 N N . GLN A 1 122 ? -0.845 26.094 2.752 1 82.62 122 GLN A N 1
ATOM 921 C CA . GLN A 1 122 ? -0.536 27.453 3.188 1 82.62 122 GLN A CA 1
ATOM 922 C C . GLN A 1 122 ? -1.085 27.719 4.586 1 82.62 122 GLN A C 1
ATOM 924 O O . GLN A 1 122 ? -2.277 27.531 4.836 1 82.62 122 GLN A O 1
ATOM 929 N N . PRO A 1 123 ? -0.178 28.141 5.375 1 82.94 123 PRO A N 1
ATOM 930 C CA . PRO A 1 123 ? 1.27 28.266 5.18 1 82.94 123 PRO A CA 1
ATOM 931 C C . PRO A 1 123 ? 1.96 26.906 5.051 1 82.94 123 PRO A C 1
ATOM 933 O O . PRO A 1 123 ? 1.37 25.875 5.383 1 82.94 123 PRO A O 1
ATOM 936 N N . PRO A 1 124 ? 3.195 26.922 4.574 1 83.12 124 PRO A N 1
ATOM 937 C CA . PRO A 1 124 ? 3.916 25.641 4.516 1 83.12 124 PRO A CA 1
ATOM 938 C C . PRO A 1 124 ? 4.031 24.969 5.879 1 83.12 124 PRO A C 1
ATOM 940 O O . PRO A 1 124 ? 4.23 25.641 6.895 1 83.12 124 PRO A O 1
ATOM 943 N N . PRO A 1 125 ? 3.809 23.719 5.836 1 82.81 125 PRO A N 1
ATOM 944 C CA . PRO A 1 125 ? 3.895 23.016 7.125 1 82.81 125 PRO A CA 1
ATOM 945 C C . PRO A 1 125 ? 5.293 23.078 7.734 1 82.81 125 PRO A C 1
ATOM 947 O O . PRO A 1 125 ? 6.289 23.016 7.016 1 82.81 125 PRO A O 1
ATOM 950 N N . ARG A 1 126 ? 5.242 23.328 9.008 1 81.69 126 ARG A N 1
ATOM 951 C CA . ARG A 1 126 ? 6.5 23.188 9.734 1 81.69 126 ARG A CA 1
ATOM 952 C C . ARG A 1 126 ? 6.973 21.734 9.727 1 81.69 126 ARG A C 1
ATOM 954 O O . ARG A 1 126 ? 6.16 20.812 9.727 1 81.69 126 ARG A O 1
ATOM 961 N N . PRO A 1 127 ? 8.32 21.609 9.68 1 73.12 127 PRO A N 1
ATOM 962 C CA . PRO A 1 127 ? 8.812 20.234 9.781 1 73.12 127 PRO A CA 1
ATOM 963 C C . PRO A 1 127 ? 8.227 19.484 10.977 1 73.12 127 PRO A C 1
ATOM 965 O O . PRO A 1 127 ? 8.117 20.062 12.07 1 73.12 127 PRO A O 1
ATOM 968 N N . GLY A 1 128 ? 7.723 18.328 10.672 1 76.25 128 GLY A N 1
ATOM 969 C CA . GLY A 1 128 ? 7.238 17.484 11.758 1 76.25 128 GLY A CA 1
ATOM 970 C C . GLY A 1 128 ? 5.746 17.625 12 1 76.25 128 GLY A C 1
ATOM 971 O O . GLY A 1 128 ? 5.18 16.922 12.836 1 76.25 128 GLY A O 1
ATOM 972 N N . THR A 1 129 ? 5.152 18.625 11.336 1 86.12 129 THR A N 1
ATOM 973 C CA . THR A 1 129 ? 3.703 18.734 11.469 1 86.12 129 THR A CA 1
ATOM 974 C C . THR A 1 129 ? 3.027 17.453 10.984 1 86.12 129 THR A C 1
ATOM 976 O O . THR A 1 129 ? 3.295 16.969 9.883 1 86.12 129 THR A O 1
ATOM 979 N N . LEU A 1 130 ? 2.201 16.938 11.852 1 89.31 130 LEU A N 1
ATOM 980 C CA . LEU A 1 130 ? 1.512 15.695 11.531 1 89.31 130 LEU A CA 1
ATOM 981 C C . LEU A 1 130 ? 0.156 15.977 10.891 1 89.31 130 LEU A C 1
ATOM 983 O O . LEU A 1 130 ? -0.616 16.797 11.391 1 89.31 130 LEU A O 1
ATOM 987 N N . TYR A 1 131 ? -0.022 15.367 9.797 1 93.44 131 TYR A N 1
ATOM 988 C CA . TYR A 1 131 ? -1.312 15.328 9.117 1 93.44 131 TYR A CA 1
ATOM 989 C C . TYR A 1 131 ? -1.877 13.914 9.094 1 93.44 131 TYR A C 1
ATOM 991 O O . TYR A 1 131 ? -1.17 12.945 9.406 1 93.44 131 TYR A O 1
ATOM 999 N N . TYR A 1 132 ? -3.137 13.828 8.828 1 95.81 132 TYR A N 1
ATOM 1000 C CA . TYR A 1 132 ? -3.693 12.516 8.516 1 95.81 132 TYR A CA 1
ATOM 1001 C C . TYR A 1 132 ? -4.336 12.523 7.129 1 95.81 132 TYR A C 1
ATOM 1003 O O . TYR A 1 132 ? -5.047 13.461 6.773 1 95.81 132 TYR A O 1
ATOM 1011 N N . LEU A 1 133 ? -3.939 11.562 6.375 1 96.88 133 LEU A N 1
ATOM 1012 C CA . LEU A 1 133 ? -4.613 11.242 5.121 1 96.88 133 LEU A CA 1
ATOM 1013 C C . LEU A 1 133 ? -5.809 10.328 5.367 1 96.88 133 LEU A C 1
ATOM 1015 O O . LEU A 1 133 ? -5.656 9.25 5.941 1 96.88 133 LEU A O 1
ATOM 1019 N N . GLN A 1 134 ? -6.984 10.781 4.98 1 97.88 134 GLN A N 1
ATOM 1020 C CA . GLN A 1 134 ? -8.227 10.047 5.227 1 97.88 134 GLN A CA 1
ATOM 1021 C C . GLN A 1 134 ? -8.805 9.5 3.926 1 97.88 134 GLN A C 1
ATOM 1023 O O . GLN A 1 134 ? -8.828 10.188 2.906 1 97.88 134 GLN A O 1
ATOM 1028 N N . VAL A 1 135 ? -9.195 8.273 3.908 1 98.75 135 VAL A N 1
ATOM 1029 C CA . VAL A 1 135 ? -10.031 7.695 2.861 1 98.75 135 VAL A CA 1
ATOM 1030 C C . VAL A 1 135 ? -11.375 7.266 3.449 1 98.75 135 VAL A C 1
ATOM 1032 O O . VAL A 1 135 ? -11.422 6.598 4.488 1 98.75 135 VAL A O 1
ATOM 1035 N N . VAL A 1 136 ? -12.453 7.676 2.832 1 98.69 136 VAL A N 1
ATOM 1036 C CA . VAL A 1 136 ? -13.805 7.352 3.273 1 98.69 136 VAL A CA 1
ATOM 1037 C C . VAL A 1 136 ? -14.562 6.645 2.15 1 98.69 136 VAL A C 1
ATOM 1039 O O . VAL A 1 136 ? -14.523 7.078 0.997 1 98.69 136 VAL A O 1
ATOM 1042 N N . TYR A 1 137 ? -15.18 5.609 2.479 1 98.62 137 TYR A N 1
ATOM 1043 C CA . TYR A 1 137 ? -16.109 4.941 1.579 1 98.62 137 TYR A CA 1
ATOM 1044 C C . TYR A 1 137 ? -17.562 5.199 2 1 98.62 137 TYR A C 1
ATOM 1046 O O . TYR A 1 137 ? -17.969 4.824 3.104 1 98.62 137 TYR A O 1
ATOM 1054 N N . GLU A 1 138 ? -18.266 5.867 1.195 1 98.44 138 GLU A N 1
ATOM 1055 C CA . GLU A 1 138 ? -19.703 6.039 1.335 1 98.44 138 GLU A CA 1
ATOM 1056 C C . GLU A 1 138 ? -20.469 5.215 0.298 1 98.44 138 GLU A C 1
ATOM 1058 O O . GLU A 1 138 ? -20.625 5.641 -0.847 1 98.44 138 GLU A O 1
ATOM 1063 N N . PRO A 1 139 ? -21 4.082 0.69 1 97.94 139 PRO A N 1
ATOM 1064 C CA . PRO A 1 139 ? -21.594 3.176 -0.301 1 97.94 139 PRO A CA 1
ATOM 1065 C C . PRO A 1 139 ? -22.953 3.637 -0.787 1 97.94 139 PRO A C 1
ATOM 1067 O O . PRO A 1 139 ? -23.453 3.145 -1.803 1 97.94 139 PRO A O 1
ATOM 1070 N N . ASN A 1 140 ? -23.547 4.59 -0.136 1 97.56 140 ASN A N 1
ATOM 1071 C CA . ASN A 1 140 ? -24.922 4.984 -0.456 1 97.56 140 ASN A CA 1
ATOM 1072 C C . ASN A 1 140 ? -25.844 3.775 -0.527 1 97.56 140 ASN A C 1
ATOM 1074 O O . ASN A 1 140 ? -26.625 3.641 -1.473 1 97.56 140 ASN A O 1
ATOM 1078 N N . ASN A 1 141 ? -25.719 2.854 0.337 1 96.69 141 ASN A N 1
ATOM 1079 C CA . ASN A 1 141 ? -26.438 1.595 0.458 1 96.69 141 ASN A CA 1
ATOM 1080 C C . ASN A 1 141 ? -27.062 1.44 1.841 1 96.69 141 ASN A C 1
ATOM 1082 O O . ASN A 1 141 ? -26.359 1.41 2.85 1 96.69 141 ASN A O 1
ATOM 1086 N N . SER A 1 142 ? -28.406 1.371 1.927 1 94.88 142 SER A N 1
ATOM 1087 C CA . SER A 1 142 ? -29.141 1.323 3.189 1 94.88 142 SER A CA 1
ATOM 1088 C C . SER A 1 142 ? -28.812 0.054 3.969 1 94.88 142 SER A C 1
ATOM 1090 O O . SER A 1 142 ? -29.031 -0.015 5.18 1 94.88 142 SER A O 1
ATOM 1092 N N . GLN A 1 143 ? -28.234 -0.978 3.326 1 94 143 GLN A N 1
ATOM 1093 C CA . GLN A 1 143 ? -27.891 -2.24 3.977 1 94 143 GLN A CA 1
ATOM 1094 C C . GLN A 1 143 ? -26.469 -2.211 4.523 1 94 143 GLN A C 1
ATOM 1096 O O . GLN A 1 143 ? -25.969 -3.223 5.023 1 94 143 GLN A O 1
ATOM 1101 N N . ALA A 1 144 ? -25.828 -1.076 4.367 1 95.12 144 ALA A N 1
ATOM 1102 C CA . ALA A 1 144 ? -24.469 -0.882 4.859 1 95.12 144 ALA A CA 1
ATOM 1103 C C . ALA A 1 144 ? -24.375 0.337 5.773 1 95.12 144 ALA A C 1
ATOM 1105 O O . ALA A 1 144 ? -25.266 1.201 5.75 1 95.12 144 ALA A O 1
ATOM 1106 N N . PRO A 1 145 ? -23.328 0.308 6.691 1 95.25 145 PRO A N 1
ATOM 1107 C CA . PRO A 1 145 ? -23.078 1.559 7.41 1 95.25 145 PRO A CA 1
ATOM 1108 C C . PRO A 1 145 ? -22.938 2.758 6.473 1 95.25 145 PRO A C 1
ATOM 1110 O O . PRO A 1 145 ? -22.594 2.594 5.301 1 95.25 145 PRO A O 1
ATOM 1113 N N . LYS A 1 146 ? -23.219 3.961 6.992 1 96.69 146 LYS A N 1
ATOM 1114 C CA . LYS A 1 146 ? -23.219 5.188 6.199 1 96.69 146 LYS A CA 1
ATOM 1115 C C . LYS A 1 146 ? -21.844 5.434 5.574 1 96.69 146 LYS A C 1
ATOM 1117 O O . LYS A 1 146 ? -21.75 5.969 4.469 1 96.69 146 LYS A O 1
ATOM 1122 N N . ALA A 1 147 ? -20.812 5.047 6.355 1 98 147 ALA A N 1
ATOM 1123 C CA . ALA A 1 147 ? -19.453 5.285 5.855 1 98 147 ALA A CA 1
ATOM 1124 C C . ALA A 1 147 ? -18.453 4.379 6.551 1 98 147 ALA A C 1
ATOM 1126 O O . ALA A 1 147 ? -18.719 3.865 7.645 1 98 147 ALA A O 1
ATOM 1127 N N . PHE A 1 148 ? -17.359 4.152 5.938 1 98 148 PHE A N 1
ATOM 1128 C CA . PHE A 1 148 ? -16.172 3.492 6.465 1 98 148 PHE A CA 1
ATOM 1129 C C . PHE A 1 148 ? -14.953 4.41 6.379 1 98 148 PHE A C 1
ATOM 1131 O O . PHE A 1 148 ? -14.781 5.133 5.395 1 98 148 PHE A O 1
ATOM 1138 N N . TYR A 1 149 ? -14.133 4.324 7.402 1 97.62 149 TYR A N 1
ATOM 1139 C CA . TYR A 1 149 ? -13.055 5.297 7.52 1 97.62 149 TYR A CA 1
ATOM 1140 C C . TYR A 1 149 ? -11.711 4.598 7.688 1 97.62 149 TYR A C 1
ATOM 1142 O O . TYR A 1 149 ? -11.602 3.619 8.43 1 97.62 149 TYR A O 1
ATOM 1150 N N . GLN A 1 150 ? -10.727 5.102 7.016 1 97.56 150 GLN A N 1
ATOM 1151 C CA . GLN A 1 150 ? -9.32 4.773 7.266 1 97.56 150 GLN A CA 1
ATOM 1152 C C . GLN A 1 150 ? -8.445 6.023 7.227 1 97.56 150 GLN A C 1
ATOM 1154 O O . GLN A 1 150 ? -8.672 6.918 6.41 1 97.56 150 GLN A O 1
ATOM 1159 N N . CYS A 1 151 ? -7.445 6.031 8.086 1 96.81 151 CYS A N 1
ATOM 1160 C CA . CYS A 1 151 ? -6.488 7.133 8.094 1 96.81 151 CYS A CA 1
ATOM 1161 C C . CYS A 1 151 ? -5.059 6.609 8.125 1 96.81 151 CYS A C 1
ATOM 1163 O O . CYS A 1 151 ? -4.801 5.523 8.648 1 96.81 151 CYS A O 1
ATOM 1165 N N . ALA A 1 152 ? -4.207 7.332 7.602 1 95.88 152 ALA A N 1
ATOM 1166 C CA . ALA A 1 152 ? -2.762 7.184 7.75 1 95.88 152 ALA A CA 1
ATOM 1167 C C . ALA A 1 152 ? -2.117 8.492 8.203 1 95.88 152 ALA A C 1
ATOM 1169 O O . ALA A 1 152 ? -2.551 9.57 7.805 1 95.88 152 ALA A O 1
ATOM 1170 N N . ASP A 1 153 ? -1.089 8.43 8.992 1 93.88 153 ASP A N 1
ATOM 1171 C CA . ASP A 1 153 ? -0.367 9.617 9.438 1 93.88 153 ASP A CA 1
ATOM 1172 C C . ASP A 1 153 ? 0.728 10 8.445 1 93.88 153 ASP A C 1
ATOM 1174 O O . ASP A 1 153 ? 1.548 9.156 8.062 1 93.88 153 ASP A O 1
ATOM 1178 N N . VAL A 1 154 ? 0.692 11.289 8.062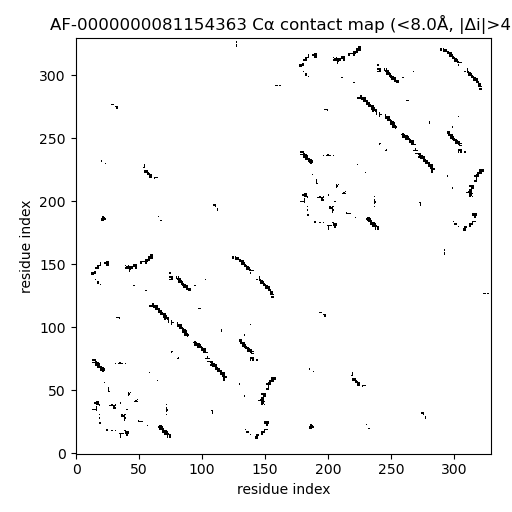 1 93.19 154 VAL A N 1
ATOM 1179 C CA . VAL A 1 154 ? 1.649 11.742 7.062 1 93.19 154 VAL A CA 1
ATOM 1180 C C . VAL A 1 154 ? 2.199 13.109 7.453 1 93.19 154 VAL A C 1
ATOM 1182 O O . VAL A 1 154 ? 1.583 13.836 8.234 1 93.19 154 VAL A O 1
ATOM 1185 N N . SER A 1 155 ? 3.369 13.43 6.949 1 90.31 155 SER A N 1
ATOM 1186 C CA . SER A 1 155 ? 3.969 14.758 7.023 1 90.31 155 SER A CA 1
ATOM 1187 C C . SER A 1 155 ? 4.52 15.195 5.672 1 90.31 155 SER A C 1
ATOM 1189 O O . SER A 1 155 ? 4.523 14.414 4.715 1 90.31 155 SER A O 1
ATOM 1191 N N . PHE A 1 156 ? 4.867 16.422 5.648 1 89.06 156 PHE A N 1
ATOM 1192 C CA . PHE A 1 156 ? 5.344 16.984 4.387 1 89.06 156 PHE A CA 1
ATOM 1193 C C . PHE A 1 156 ? 6.645 17.75 4.586 1 89.06 156 PHE A C 1
ATOM 1195 O O . PHE A 1 156 ? 6.809 18.453 5.586 1 89.06 156 PHE A O 1
ATOM 1202 N N . GLN A 1 157 ? 7.547 17.594 3.672 1 83.31 157 GLN A N 1
ATOM 1203 C CA . GLN A 1 157 ? 8.812 18.312 3.717 1 83.31 157 GLN A CA 1
ATOM 1204 C C . GLN A 1 157 ? 9.172 18.875 2.346 1 83.31 157 GLN A C 1
ATOM 1206 O O . GLN A 1 157 ? 8.82 18.297 1.318 1 83.31 157 GLN A O 1
ATOM 1211 N N . GLU A 1 158 ? 9.781 20.094 2.432 1 75.19 158 GLU A N 1
ATOM 1212 C CA . GLU A 1 158 ? 10.328 20.641 1.197 1 75.19 158 GLU A CA 1
ATOM 1213 C C . GLU A 1 158 ? 11.609 19.922 0.784 1 75.19 158 GLU A C 1
ATOM 1215 O O . GLU A 1 158 ? 12.375 19.469 1.638 1 75.19 158 GLU A O 1
ATOM 1220 N N . ARG A 1 159 ? 11.633 19.547 -0.5 1 64.81 159 ARG A N 1
ATOM 1221 C CA . ARG A 1 159 ? 12.883 18.953 -0.947 1 64.81 159 ARG A CA 1
ATOM 1222 C C . ARG A 1 159 ? 14.047 19.922 -0.769 1 64.81 159 ARG A C 1
ATOM 1224 O O . ARG A 1 159 ? 13.945 21.094 -1.132 1 64.81 159 ARG A O 1
ATOM 1231 N N . GLY A 1 160 ? 14.602 19.922 0.333 1 56.28 160 GLY A N 1
ATOM 1232 C CA . GLY A 1 160 ? 15.773 20.797 0.44 1 56.28 160 GLY A CA 1
ATOM 1233 C C . GLY A 1 160 ? 16.625 20.797 -0.813 1 56.28 160 GLY A C 1
ATOM 1234 O O . GLY A 1 160 ? 16.422 19.984 -1.715 1 56.28 160 GLY A O 1
ATOM 1235 N N . PRO A 1 161 ? 17.375 21.953 -1.138 1 49.34 161 PRO A N 1
ATOM 1236 C CA . PRO A 1 161 ? 18.281 21.984 -2.289 1 49.34 161 PRO A CA 1
ATOM 1237 C C . PRO A 1 161 ? 19.078 20.703 -2.445 1 49.34 161 PRO A C 1
ATOM 1239 O O . PRO A 1 161 ? 19.375 20.031 -1.453 1 49.34 161 PRO A O 1
ATOM 1242 N N . PRO A 1 162 ? 18.906 19.969 -3.668 1 44.16 162 PRO A N 1
ATOM 1243 C CA . PRO A 1 162 ? 19.797 18.812 -3.838 1 44.16 162 PRO A CA 1
ATOM 1244 C C . PRO A 1 162 ? 21.172 19.016 -3.203 1 44.16 162 PRO A C 1
ATOM 1246 O O . PRO A 1 162 ? 21.672 20.141 -3.18 1 44.16 162 PRO A O 1
ATOM 1249 N N . GLY A 1 163 ? 21.5 18.422 -2.117 1 36.5 163 GLY A N 1
ATOM 1250 C CA . GLY A 1 163 ? 22.891 18.656 -1.769 1 36.5 163 GLY A CA 1
ATOM 1251 C C . GLY A 1 163 ? 23.781 18.891 -2.977 1 36.5 163 GLY A C 1
ATOM 1252 O O . GLY A 1 163 ? 23.484 18.406 -4.074 1 36.5 163 GLY A O 1
ATOM 1253 N N . ARG A 1 164 ? 24.719 20.109 -2.998 1 32.69 164 ARG A N 1
ATOM 1254 C CA . ARG A 1 164 ? 25.828 20.328 -3.924 1 32.69 164 ARG A CA 1
ATOM 1255 C C . ARG A 1 164 ? 26.578 19.031 -4.18 1 32.69 164 ARG A C 1
ATOM 1257 O O . ARG A 1 164 ? 27.078 18.391 -3.244 1 32.69 164 ARG A O 1
ATOM 1264 N N . ARG A 1 165 ? 26.266 18.266 -5.227 1 27.03 165 ARG A N 1
ATOM 1265 C CA . ARG A 1 165 ? 27.328 17.406 -5.73 1 27.03 165 ARG A CA 1
ATOM 1266 C C . ARG A 1 165 ? 28.547 18.234 -6.145 1 27.03 165 ARG A C 1
ATOM 1268 O O . ARG A 1 165 ? 28.391 19.297 -6.742 1 27.03 165 ARG A O 1
ATOM 1275 N N . MET B 1 1 ? -0.059 -36.25 -49.219 1 40.03 1 MET B N 1
ATOM 1276 C CA . MET B 1 1 ? 0.651 -35.219 -48.5 1 40.03 1 MET B CA 1
ATOM 1277 C C . MET B 1 1 ? -0.211 -34.656 -47.375 1 40.03 1 MET B C 1
ATOM 1279 O O . MET B 1 1 ? -1.246 -34.031 -47.625 1 40.03 1 MET B O 1
ATOM 1283 N N . ILE B 1 2 ? -0.302 -35.344 -46.188 1 55.78 2 ILE B N 1
ATOM 1284 C CA . ILE B 1 2 ? -1.104 -35 -45 1 55.78 2 ILE B CA 1
ATOM 1285 C C . ILE B 1 2 ? -0.586 -33.688 -44.375 1 55.78 2 ILE B C 1
ATOM 1287 O O . ILE B 1 2 ? 0.609 -33.562 -44.125 1 55.78 2 ILE B O 1
ATOM 1291 N N . PRO B 1 3 ? -1.286 -32.531 -44.469 1 57.44 3 PRO B N 1
ATOM 1292 C CA . PRO B 1 3 ? -0.834 -31.297 -43.812 1 57.44 3 PRO B CA 1
ATOM 1293 C C . PRO B 1 3 ? -0.639 -31.453 -42.312 1 57.44 3 PRO B C 1
ATOM 1295 O O . PRO B 1 3 ? -1.526 -31.953 -41.625 1 57.44 3 PRO B O 1
ATOM 1298 N N . PHE B 1 4 ? 0.61 -31.594 -41.812 1 53.47 4 PHE B N 1
ATOM 1299 C CA . PHE B 1 4 ? 0.966 -31.562 -40.406 1 53.47 4 PHE B CA 1
ATOM 1300 C C . PHE B 1 4 ? 0.522 -30.25 -39.75 1 53.47 4 PHE B C 1
ATOM 1302 O O . PHE B 1 4 ? 0.992 -29.172 -40.125 1 53.47 4 PHE B O 1
ATOM 1309 N N . LEU B 1 5 ? -0.613 -30.219 -39.125 1 49.56 5 LEU B N 1
ATOM 1310 C CA . LEU B 1 5 ? -1.043 -29.078 -38.344 1 49.56 5 LEU B CA 1
ATOM 1311 C C . LEU B 1 5 ? -0.146 -28.891 -37.125 1 49.56 5 LEU B C 1
ATOM 1313 O O . LEU B 1 5 ? -0.089 -29.766 -36.25 1 49.56 5 LEU B O 1
ATOM 1317 N N . VAL B 1 6 ? 0.91 -28.156 -37.188 1 49.84 6 VAL B N 1
ATOM 1318 C CA . VAL B 1 6 ? 1.726 -27.766 -36.031 1 49.84 6 VAL B CA 1
ATOM 1319 C C . VAL B 1 6 ? 0.875 -26.984 -35.031 1 49.84 6 VAL B C 1
ATOM 1321 O O . VAL B 1 6 ? 0.324 -25.938 -35.375 1 49.84 6 VAL B O 1
ATOM 1324 N N . PHE B 1 7 ? 0.303 -27.656 -34.031 1 46.12 7 PHE B N 1
ATOM 1325 C CA . PHE B 1 7 ? -0.315 -26.984 -32.875 1 46.12 7 PHE B CA 1
ATOM 1326 C C . PHE B 1 7 ? 0.725 -26.203 -32.094 1 46.12 7 PHE B C 1
ATOM 1328 O O . PHE B 1 7 ? 1.601 -26.812 -31.453 1 46.12 7 PHE B O 1
ATOM 1335 N N . ALA B 1 8 ? 1.031 -24.969 -32.344 1 47.72 8 ALA B N 1
ATOM 1336 C CA . ALA B 1 8 ? 1.855 -24.109 -31.5 1 47.72 8 ALA B CA 1
ATOM 1337 C C . ALA B 1 8 ? 1.24 -23.953 -30.109 1 47.72 8 ALA B C 1
ATOM 1339 O O . ALA B 1 8 ? 0.198 -23.312 -29.953 1 47.72 8 ALA B O 1
ATOM 1340 N N . SER B 1 9 ? 1.479 -24.828 -29.172 1 44.06 9 SER B N 1
ATOM 1341 C CA . SER B 1 9 ? 1.07 -24.641 -27.781 1 44.06 9 SER B CA 1
ATOM 1342 C C . SER B 1 9 ? 1.606 -23.312 -27.234 1 44.06 9 SER B C 1
ATOM 1344 O O . SER B 1 9 ? 2.82 -23.109 -27.188 1 44.06 9 SER B O 1
ATOM 1346 N N . VAL B 1 10 ? 0.934 -22.25 -27.359 1 44.5 10 VAL B N 1
ATOM 1347 C CA . VAL B 1 10 ? 1.304 -21.031 -26.641 1 44.5 10 VAL B CA 1
ATOM 1348 C C . VAL B 1 10 ? 1.491 -21.344 -25.156 1 44.5 10 VAL B C 1
ATOM 1350 O O . VAL B 1 10 ? 0.54 -21.719 -24.469 1 44.5 10 VAL B O 1
ATOM 1353 N N . LEU B 1 11 ? 2.611 -21.938 -24.766 1 40.38 11 LEU B N 1
ATOM 1354 C CA . LEU B 1 11 ? 2.945 -22 -23.344 1 40.38 11 LEU B CA 1
ATOM 1355 C C . LEU B 1 11 ? 2.625 -20.672 -22.656 1 40.38 11 LEU B C 1
ATOM 1357 O O . LEU B 1 11 ? 3.201 -19.641 -23 1 40.38 11 LEU B O 1
ATOM 1361 N N . ALA B 1 12 ? 1.399 -20.562 -22.281 1 40.09 12 ALA B N 1
ATOM 1362 C CA . ALA B 1 12 ? 1.109 -19.438 -21.391 1 40.09 12 ALA B CA 1
ATOM 1363 C C . ALA B 1 12 ? 2.098 -19.391 -20.219 1 40.09 12 ALA B C 1
ATOM 1365 O O . ALA B 1 12 ? 2.074 -20.266 -19.344 1 40.09 12 ALA B O 1
ATOM 1366 N N . VAL B 1 13 ? 3.363 -19.078 -20.453 1 40.94 13 VAL B N 1
ATOM 1367 C CA . VAL B 1 13 ? 4.27 -18.844 -19.328 1 40.94 13 VAL B CA 1
ATOM 1368 C C . VAL B 1 13 ? 3.547 -18.062 -18.234 1 40.94 13 VAL B C 1
ATOM 1370 O O . VAL B 1 13 ? 3.115 -16.922 -18.453 1 40.94 13 VAL B O 1
ATOM 1373 N N . ALA B 1 14 ? 2.846 -18.797 -17.359 1 43 14 ALA B N 1
ATOM 1374 C CA . ALA B 1 14 ? 2.248 -18.219 -16.172 1 43 14 ALA B CA 1
ATOM 1375 C C . ALA B 1 14 ? 3.268 -17.391 -15.391 1 43 14 ALA B C 1
ATOM 1377 O O . ALA B 1 14 ? 4.254 -17.922 -14.875 1 43 14 ALA B O 1
ATOM 1378 N N . HIS B 1 15 ? 3.764 -16.281 -15.859 1 49.81 15 HIS B N 1
ATOM 1379 C CA . HIS B 1 15 ? 4.723 -15.383 -15.227 1 49.81 15 HIS B CA 1
ATOM 1380 C C . HIS B 1 15 ? 4.207 -14.898 -13.875 1 49.81 15 HIS B C 1
ATOM 1382 O O . HIS B 1 15 ? 3.096 -14.375 -13.781 1 49.81 15 HIS B O 1
ATOM 1388 N N . GLY B 1 16 ? 4.66 -15.688 -12.719 1 55.25 16 GLY B N 1
ATOM 1389 C CA . GLY B 1 16 ? 4.363 -15.164 -11.391 1 55.25 16 GLY B CA 1
ATOM 1390 C C . GLY B 1 16 ? 4.734 -13.703 -11.227 1 55.25 16 GLY B C 1
ATOM 1391 O O . GLY B 1 16 ? 5.672 -13.219 -11.867 1 55.25 16 GLY B O 1
ATOM 1392 N N . HIS B 1 17 ? 3.773 -12.812 -10.711 1 89.19 17 HIS B N 1
ATOM 1393 C CA . HIS B 1 17 ? 4.023 -11.375 -10.727 1 89.19 17 HIS B CA 1
ATOM 1394 C C . HIS B 1 17 ? 3.979 -10.789 -9.32 1 89.19 17 HIS B C 1
ATOM 1396 O O . HIS B 1 17 ? 3.359 -11.367 -8.422 1 89.19 17 HIS B O 1
ATOM 1402 N N . LEU B 1 18 ? 4.914 -10.062 -8.977 1 97.06 18 LEU B N 1
ATOM 1403 C CA . LEU B 1 18 ? 5.066 -9.367 -7.699 1 97.06 18 LEU B CA 1
ATOM 1404 C C . LEU B 1 18 ? 4.758 -7.879 -7.852 1 97.06 18 LEU B C 1
ATOM 1406 O O . LEU B 1 18 ? 5.32 -7.211 -8.719 1 97.06 18 LEU B O 1
ATOM 1410 N N . CYS B 1 19 ? 3.879 -7.406 -6.996 1 97.38 19 CYS B N 1
ATOM 1411 C CA . CYS B 1 19 ? 3.646 -5.969 -6.902 1 97.38 19 CYS B CA 1
ATOM 1412 C C . CYS B 1 19 ? 3.971 -5.457 -5.504 1 97.38 19 CYS B C 1
ATOM 1414 O O . CYS B 1 19 ? 3.713 -6.137 -4.512 1 97.38 19 CYS B O 1
ATOM 1416 N N . LEU B 1 20 ? 4.535 -4.293 -5.426 1 97.69 20 LEU B N 1
ATOM 141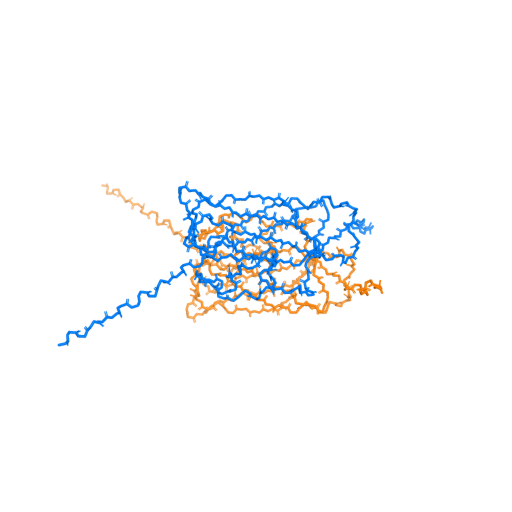7 C CA . LEU B 1 20 ? 4.809 -3.611 -4.164 1 97.69 20 LEU B CA 1
ATOM 1418 C C . LEU B 1 20 ? 3.84 -2.451 -3.955 1 97.69 20 LEU B C 1
ATOM 1420 O O . LEU B 1 20 ? 3.816 -1.507 -4.75 1 97.69 20 LEU B O 1
ATOM 1424 N N . LEU B 1 21 ? 3.059 -2.498 -2.916 1 97.19 21 LEU B N 1
ATOM 1425 C CA . LEU B 1 21 ? 1.952 -1.568 -2.717 1 97.19 21 LEU B CA 1
ATOM 1426 C C . LEU B 1 21 ? 2.342 -0.458 -1.747 1 97.19 21 LEU B C 1
ATOM 1428 O O . LEU B 1 21 ? 1.941 0.695 -1.924 1 97.19 21 LEU B O 1
ATOM 1432 N N . ASN B 1 22 ? 3.076 -0.806 -0.647 1 96.12 22 ASN B N 1
ATOM 1433 C CA . ASN B 1 22 ? 3.525 0.147 0.363 1 96.12 22 ASN B CA 1
ATOM 1434 C C . ASN B 1 22 ? 4.957 -0.141 0.81 1 96.12 22 ASN B C 1
ATOM 1436 O O . ASN B 1 22 ? 5.238 -1.211 1.353 1 96.12 22 ASN B O 1
ATOM 1440 N N . PRO B 1 23 ? 5.816 0.819 0.644 1 95.88 23 PRO B N 1
ATOM 1441 C CA . PRO B 1 23 ? 5.57 1.993 -0.197 1 95.88 23 PRO B CA 1
ATOM 1442 C C . PRO B 1 23 ? 5.297 1.63 -1.654 1 95.88 23 PRO B C 1
ATOM 1444 O O . PRO B 1 23 ? 5.613 0.519 -2.088 1 95.88 23 PRO B O 1
ATOM 1447 N N . ALA B 1 24 ? 4.688 2.539 -2.361 1 95.38 24 ALA B N 1
ATOM 1448 C CA . ALA B 1 24 ? 4.324 2.271 -3.75 1 95.38 24 ALA B CA 1
ATOM 1449 C C . ALA B 1 24 ? 5.562 2.027 -4.605 1 95.38 24 ALA B C 1
ATOM 1451 O O . ALA B 1 24 ? 6.566 2.727 -4.469 1 95.38 24 ALA B O 1
ATOM 1452 N N . GLN B 1 25 ? 5.48 1.042 -5.457 1 96.19 25 GLN B N 1
ATOM 1453 C CA . GLN B 1 25 ? 6.574 0.708 -6.367 1 96.19 25 GLN B CA 1
ATOM 1454 C C . GLN B 1 25 ? 6.836 1.845 -7.352 1 96.19 25 GLN B C 1
ATOM 1456 O O . GLN B 1 25 ? 5.973 2.701 -7.562 1 96.19 25 GLN B O 1
ATOM 1461 N N . ARG B 1 26 ? 8.008 1.765 -8.008 1 93.31 26 ARG B N 1
ATOM 1462 C CA . ARG B 1 26 ? 8.438 2.787 -8.961 1 93.31 26 ARG B CA 1
ATOM 1463 C C . ARG B 1 26 ? 7.508 2.834 -10.164 1 93.31 26 ARG B C 1
ATOM 1465 O O . ARG B 1 26 ? 7.23 3.91 -10.703 1 93.31 26 ARG B O 1
ATOM 1472 N N . SER B 1 27 ? 7.07 1.655 -10.586 1 88.88 27 SER B N 1
ATOM 1473 C CA . SER B 1 27 ? 6.195 1.637 -11.75 1 88.88 27 SER B CA 1
ATOM 1474 C C . SER B 1 27 ? 4.754 1.953 -11.367 1 88.88 27 SER B C 1
ATOM 1476 O O . SER B 1 27 ? 4.324 1.651 -10.25 1 88.88 27 SER B O 1
ATOM 1478 N N . ASN B 1 28 ? 4.055 2.51 -12.344 1 84 28 ASN B N 1
ATOM 1479 C CA . ASN B 1 28 ? 2.627 2.688 -12.109 1 84 28 ASN B CA 1
ATOM 1480 C C . ASN B 1 28 ? 1.92 1.35 -11.914 1 84 28 ASN B C 1
ATOM 1482 O O . ASN B 1 28 ? 2.205 0.385 -12.633 1 84 28 ASN B O 1
ATOM 1486 N N . ILE B 1 29 ? 1.131 1.391 -10.914 1 83.12 29 ILE B N 1
ATOM 1487 C CA . ILE B 1 29 ? 0.427 0.145 -10.625 1 83.12 29 ILE B CA 1
ATOM 1488 C C . ILE B 1 29 ? -0.881 0.097 -11.406 1 83.12 29 ILE B C 1
ATOM 1490 O O . ILE B 1 29 ? -1.878 0.702 -11.008 1 83.12 29 ILE B O 1
ATOM 1494 N N . THR B 1 30 ? -0.87 -0.361 -12.594 1 80.69 30 THR B N 1
ATOM 1495 C CA . THR B 1 30 ? -2.066 -0.563 -13.406 1 80.69 30 THR B CA 1
ATOM 1496 C C . THR B 1 30 ? -2.441 -2.041 -13.453 1 80.69 30 THR B C 1
ATOM 1498 O O . THR B 1 30 ? -1.567 -2.91 -13.422 1 80.69 30 THR B O 1
ATOM 1501 N N . GLY B 1 31 ? -3.695 -2.359 -13.43 1 85.25 31 GLY B N 1
ATOM 1502 C CA . GLY B 1 31 ? -4.168 -3.723 -13.625 1 85.25 31 GLY B CA 1
ATOM 1503 C C . GLY B 1 31 ? -3.92 -4.613 -12.422 1 85.25 31 GLY B C 1
ATOM 1504 O O . GLY B 1 31 ? -3.77 -5.828 -12.562 1 85.25 31 GLY B O 1
ATOM 1505 N N . LEU B 1 32 ? -3.746 -4.047 -11.266 1 88.69 32 LEU B N 1
ATOM 1506 C CA . LEU B 1 32 ? -3.332 -4.773 -10.07 1 88.69 32 LEU B CA 1
ATOM 1507 C C . LEU B 1 32 ? -4.379 -5.809 -9.672 1 88.69 32 LEU B C 1
ATOM 1509 O O . LEU B 1 32 ? -4.059 -6.789 -8.992 1 88.69 32 LEU B O 1
ATOM 1513 N N . ASN B 1 33 ? -5.59 -5.668 -10.141 1 94.12 33 ASN B N 1
ATOM 1514 C CA . ASN B 1 33 ? -6.676 -6.535 -9.695 1 94.12 33 ASN B CA 1
ATOM 1515 C C . ASN B 1 33 ? -6.75 -7.809 -10.531 1 94.12 33 ASN B C 1
ATOM 1517 O O . ASN B 1 33 ? -7.57 -8.688 -10.266 1 94.12 33 ASN B O 1
ATOM 1521 N N . LYS B 1 34 ? -5.93 -7.891 -11.508 1 92.19 34 LYS B N 1
ATOM 1522 C CA . LYS B 1 34 ? -5.848 -9.078 -12.352 1 92.19 34 LYS B CA 1
ATOM 1523 C C . LYS B 1 34 ? -4.523 -9.805 -12.148 1 92.19 34 LYS B C 1
ATOM 1525 O O . LYS B 1 34 ? -3.459 -9.188 -12.164 1 92.19 34 LYS B O 1
ATOM 1530 N N . ALA B 1 35 ? -4.699 -11.086 -11.969 1 94.81 35 ALA B N 1
ATOM 1531 C CA . ALA B 1 35 ? -3.469 -11.875 -11.898 1 94.81 35 ALA B CA 1
ATOM 1532 C C . ALA B 1 35 ? -2.652 -11.727 -13.18 1 94.81 35 ALA B C 1
ATOM 1534 O O . ALA B 1 35 ? -3.209 -11.727 -14.281 1 94.81 35 ALA B O 1
ATOM 1535 N N . GLY B 1 36 ? -1.363 -11.57 -13.047 1 94.06 36 GLY B N 1
ATOM 1536 C CA . GLY B 1 36 ? -0.485 -11.469 -14.203 1 94.06 36 GLY B CA 1
ATOM 1537 C C . GLY B 1 36 ? -0.389 -10.055 -14.75 1 94.06 36 GLY B C 1
ATOM 1538 O O . GLY B 1 36 ? -0.161 -9.867 -15.945 1 94.06 36 GLY B O 1
ATOM 1539 N N . ALA B 1 37 ? -0.657 -9.109 -13.93 1 93.62 37 ALA B N 1
ATOM 1540 C CA . ALA B 1 37 ? -0.55 -7.715 -14.359 1 93.62 37 ALA B CA 1
ATOM 1541 C C . ALA B 1 37 ? 0.866 -7.391 -14.82 1 93.62 37 ALA B C 1
ATOM 1543 O O . ALA B 1 37 ? 1.844 -7.809 -14.195 1 93.62 37 ALA B O 1
ATOM 1544 N N . ASP B 1 38 ? 1.025 -6.551 -15.875 1 91.62 38 ASP B N 1
ATOM 1545 C CA . ASP B 1 38 ? 2.318 -6.199 -16.453 1 91.62 38 ASP B CA 1
ATOM 1546 C C . ASP B 1 38 ? 3.184 -5.445 -15.445 1 91.62 38 ASP B C 1
ATOM 1548 O O . ASP B 1 38 ? 4.395 -5.668 -15.367 1 91.62 38 ASP B O 1
ATOM 1552 N N . ALA B 1 39 ? 2.549 -4.621 -14.711 1 91.81 39 ALA B N 1
ATOM 1553 C CA . ALA B 1 39 ? 3.268 -3.785 -13.75 1 91.81 39 ALA B CA 1
ATOM 1554 C C . ALA B 1 39 ? 3.922 -4.637 -12.664 1 91.81 39 ALA B C 1
ATOM 1556 O O . ALA B 1 39 ? 4.785 -4.156 -11.93 1 91.81 39 ALA B O 1
ATOM 1557 N N . CYS B 1 40 ? 3.58 -5.891 -12.594 1 95.94 40 CYS B N 1
ATOM 1558 C CA . CYS B 1 40 ? 4.066 -6.789 -11.547 1 95.94 40 CYS B CA 1
ATOM 1559 C C . CYS B 1 40 ? 5.066 -7.789 -12.117 1 95.94 40 CYS B C 1
ATOM 1561 O O . CYS B 1 40 ? 5.555 -8.664 -11.391 1 95.94 40 CYS B O 1
ATOM 1563 N N . PHE B 1 41 ? 5.348 -7.703 -13.43 1 95.5 41 PHE B N 1
ATOM 1564 C CA . PHE B 1 41 ? 6.203 -8.648 -14.133 1 95.5 41 PHE B CA 1
ATOM 1565 C C . PHE B 1 41 ? 7.562 -8.031 -14.438 1 95.5 41 PHE B C 1
ATOM 1567 O O . PHE B 1 41 ? 7.883 -7.766 -15.594 1 95.5 41 PHE B O 1
ATOM 1574 N N . LEU B 1 42 ? 8.336 -7.777 -13.438 1 96.06 42 LEU B N 1
ATOM 1575 C CA . LEU B 1 42 ? 9.695 -7.289 -13.625 1 96.06 42 LEU B CA 1
ATOM 1576 C C . LEU B 1 42 ? 10.719 -8.359 -13.258 1 96.06 42 LEU B C 1
ATOM 1578 O O . LEU B 1 42 ? 10.82 -8.758 -12.094 1 96.06 42 LEU B O 1
ATOM 1582 N N . THR B 1 43 ? 11.609 -8.742 -14.211 1 96.94 43 THR B N 1
ATOM 1583 C CA . THR B 1 43 ? 12.391 -9.953 -14.008 1 96.94 43 THR B CA 1
ATOM 1584 C C . THR B 1 43 ? 13.883 -9.648 -14.055 1 96.94 43 THR B C 1
ATOM 1586 O O . THR B 1 43 ? 14.719 -10.555 -14.055 1 96.94 43 THR B O 1
ATOM 1589 N N . THR B 1 44 ? 14.203 -8.336 -14.117 1 95.44 44 THR B N 1
ATOM 1590 C CA . THR B 1 44 ? 15.617 -7.977 -14.133 1 95.44 44 THR B CA 1
ATOM 1591 C C . THR B 1 44 ? 15.992 -7.199 -12.875 1 95.44 44 THR B C 1
ATOM 1593 O O . THR B 1 44 ? 15.383 -6.172 -12.57 1 95.44 44 THR B O 1
ATOM 1596 N N . GLY B 1 45 ? 16.938 -7.617 -12.172 1 93.31 45 GLY B N 1
ATOM 1597 C CA . GLY B 1 45 ? 17.391 -6.938 -10.977 1 93.31 45 GLY B CA 1
ATOM 1598 C C . GLY B 1 45 ? 18.188 -5.672 -11.273 1 93.31 45 GLY B C 1
ATOM 1599 O O . GLY B 1 45 ? 18.641 -5.477 -12.398 1 93.31 45 GLY B O 1
ATOM 1600 N N . PRO B 1 46 ? 18.312 -4.836 -10.211 1 95.94 46 PRO B N 1
ATOM 1601 C CA . PRO B 1 46 ? 17.75 -4.945 -8.867 1 95.94 46 PRO B CA 1
ATOM 1602 C C . PRO B 1 46 ? 16.328 -4.387 -8.773 1 95.94 46 PRO B C 1
ATOM 1604 O O . PRO B 1 46 ? 15.617 -4.645 -7.801 1 95.94 46 PRO B O 1
ATOM 1607 N N . CYS B 1 47 ? 15.852 -3.656 -9.766 1 95.81 47 CYS B N 1
ATOM 1608 C CA . CYS B 1 47 ? 14.578 -2.965 -9.633 1 95.81 47 CYS B CA 1
ATOM 1609 C C . CYS B 1 47 ? 13.727 -3.139 -10.883 1 95.81 47 CYS B C 1
ATOM 1611 O O . CYS B 1 47 ? 12.875 -2.297 -11.18 1 95.81 47 CYS B O 1
ATOM 1613 N N . GLY B 1 48 ? 14 -4.16 -11.664 1 94.12 48 GLY B N 1
ATOM 1614 C CA . GLY B 1 48 ? 13.188 -4.434 -12.836 1 94.12 48 GLY B CA 1
ATOM 1615 C C . GLY B 1 48 ? 13.445 -3.471 -13.977 1 94.12 48 GLY B C 1
ATOM 1616 O O . GLY B 1 48 ? 12.562 -3.227 -14.805 1 94.12 48 GLY B O 1
ATOM 1617 N N . GLY B 1 49 ? 14.539 -2.809 -13.938 1 93 49 GLY B N 1
ATOM 1618 C CA . GLY B 1 49 ? 14.867 -1.84 -14.969 1 93 49 GLY B CA 1
ATOM 1619 C C . GLY B 1 49 ? 14.211 -0.491 -14.758 1 93 49 GLY B C 1
ATOM 1620 O O . GLY B 1 49 ? 14.258 0.375 -15.633 1 93 49 GLY B O 1
ATOM 1621 N N . LYS B 1 50 ? 13.578 -0.278 -13.656 1 94.12 50 LYS B N 1
ATOM 1622 C CA . LYS B 1 50 ? 12.898 0.985 -13.383 1 94.12 50 LYS B CA 1
ATOM 1623 C C . LYS B 1 50 ? 13.844 1.984 -12.719 1 94.12 50 LYS B C 1
ATOM 1625 O O . LYS B 1 50 ? 14.477 1.67 -11.703 1 94.12 50 LYS B O 1
ATOM 1630 N N . GLU B 1 51 ? 13.898 3.135 -13.234 1 91.94 51 GLU B N 1
ATOM 1631 C CA . GLU B 1 51 ? 14.734 4.199 -12.68 1 91.94 51 GLU B CA 1
ATOM 1632 C C . GLU B 1 51 ? 14.094 4.812 -11.445 1 91.94 51 GLU B C 1
ATOM 1634 O O . GLU B 1 51 ? 12.867 4.773 -11.289 1 91.94 51 GLU B O 1
ATOM 1639 N N . PRO B 1 52 ? 15 5.297 -10.5 1 89.56 52 PRO B N 1
ATOM 1640 C CA . PRO B 1 52 ? 14.422 6.012 -9.359 1 89.56 52 PRO B CA 1
ATOM 1641 C C . PRO B 1 52 ? 13.461 7.125 -9.781 1 89.56 52 PRO B C 1
ATOM 1643 O O . PRO B 1 52 ? 13.672 7.766 -10.812 1 89.56 52 PRO B O 1
ATOM 1646 N N . ARG B 1 53 ? 12.469 7.176 -8.867 1 80.62 53 ARG B N 1
ATOM 1647 C CA . ARG B 1 53 ? 11.562 8.305 -9.039 1 80.62 53 ARG B CA 1
ATOM 1648 C C . ARG B 1 53 ? 11.906 9.438 -8.07 1 80.62 53 ARG B C 1
ATOM 1650 O O . ARG B 1 53 ? 12.75 9.273 -7.191 1 80.62 53 ARG B O 1
ATOM 1657 N N . HIS B 1 54 ? 11.641 10.586 -8.211 1 67.94 54 HIS B N 1
ATOM 1658 C CA . HIS B 1 54 ? 11.883 11.711 -7.316 1 67.94 54 HIS B CA 1
ATOM 1659 C C . HIS B 1 54 ? 10.773 11.828 -6.273 1 67.94 54 HIS B C 1
ATOM 1661 O O . HIS B 1 54 ? 10.664 12.844 -5.586 1 67.94 54 HIS B O 1
ATOM 1667 N N . ASP B 1 55 ? 9.945 10.75 -6.125 1 73.38 55 ASP B N 1
ATOM 1668 C CA . ASP B 1 55 ? 8.844 10.82 -5.176 1 73.38 55 ASP B CA 1
ATOM 1669 C C . ASP B 1 55 ? 9.023 9.805 -4.047 1 73.38 55 ASP B C 1
ATOM 1671 O O . ASP B 1 55 ? 8.133 9 -3.783 1 73.38 55 ASP B O 1
ATOM 1675 N N . GLU B 1 56 ? 10.141 9.922 -3.389 1 79.25 56 GLU B N 1
ATOM 1676 C CA . GLU B 1 56 ? 10.414 8.992 -2.301 1 79.25 56 GLU B CA 1
ATOM 1677 C C . GLU B 1 56 ? 9.562 9.305 -1.075 1 79.25 56 GLU B C 1
ATOM 1679 O O . GLU B 1 56 ? 9.141 10.453 -0.889 1 79.25 56 GLU B O 1
ATOM 1684 N N . VAL B 1 57 ? 9.273 8.266 -0.308 1 86.75 57 VAL B N 1
ATOM 1685 C CA . VAL B 1 57 ? 8.68 8.477 1.007 1 86.75 57 VAL B CA 1
ATOM 1686 C C . VAL B 1 57 ? 9.758 8.375 2.084 1 86.75 57 VAL B C 1
ATOM 1688 O O . VAL B 1 57 ? 10.695 7.59 1.956 1 86.75 57 VAL B O 1
ATOM 1691 N N . THR B 1 58 ? 9.633 9.242 3.08 1 87 58 THR B N 1
ATOM 1692 C CA . THR B 1 58 ? 10.594 9.258 4.176 1 87 58 THR B CA 1
ATOM 1693 C C . THR B 1 58 ? 10.031 8.555 5.402 1 87 58 THR B C 1
ATOM 1695 O O . THR B 1 58 ? 8.914 8.844 5.836 1 87 58 THR B O 1
ATOM 1698 N N . PHE B 1 59 ? 10.789 7.594 5.914 1 88.44 59 PHE B N 1
ATOM 1699 C CA . PHE B 1 59 ? 10.492 6.938 7.18 1 88.44 59 PHE B CA 1
ATOM 1700 C C . PHE B 1 59 ? 11.32 7.539 8.312 1 88.44 59 PHE B C 1
ATOM 1702 O O . PHE B 1 59 ? 12.391 8.109 8.07 1 88.44 59 PHE B O 1
ATOM 1709 N N . HIS B 1 60 ? 10.773 7.43 9.438 1 82.19 60 HIS B N 1
ATOM 1710 C CA . HIS B 1 60 ? 11.5 7.98 10.57 1 82.19 60 HIS B CA 1
ATOM 1711 C C . HIS B 1 60 ? 12.234 6.883 11.336 1 82.19 60 HIS B C 1
ATOM 1713 O O . HIS B 1 60 ? 11.711 5.781 11.508 1 82.19 60 HIS B O 1
ATOM 1719 N N . ARG B 1 61 ? 13.344 7.312 11.883 1 75.31 61 ARG B N 1
ATOM 1720 C CA . ARG B 1 61 ? 14.211 6.371 12.586 1 75.31 61 ARG B CA 1
ATOM 1721 C C . ARG B 1 61 ? 13.562 5.895 13.883 1 75.31 61 ARG B C 1
ATOM 1723 O O . ARG B 1 61 ? 12.719 6.59 14.453 1 75.31 61 ARG B O 1
ATOM 1730 N N . GLU B 1 62 ? 13.883 4.668 14.328 1 74.75 62 GLU B N 1
ATOM 1731 C CA . GLU B 1 62 ? 13.43 4.023 15.555 1 74.75 62 GLU B CA 1
ATOM 1732 C C . GLU B 1 62 ? 11.961 3.635 15.461 1 74.75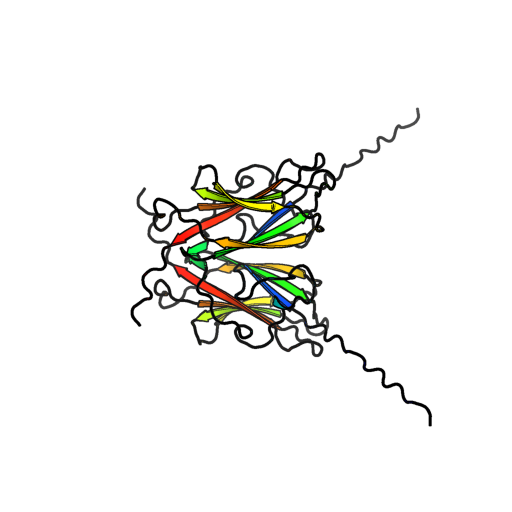 62 GLU B C 1
ATOM 1734 O O . GLU B 1 62 ? 11.289 3.475 16.484 1 74.75 62 GLU B O 1
ATOM 1739 N N . GLU B 1 63 ? 11.445 3.775 14.289 1 82.5 63 GLU B N 1
ATOM 1740 C CA . GLU B 1 63 ? 10.078 3.33 14.039 1 82.5 63 GLU B CA 1
ATOM 1741 C C . GLU B 1 63 ? 10.055 2.098 13.141 1 82.5 63 GLU B C 1
ATOM 1743 O O . GLU B 1 63 ? 11.102 1.556 12.797 1 82.5 63 GLU B O 1
ATOM 1748 N N . ASN B 1 64 ? 8.836 1.571 12.938 1 86.75 64 ASN B N 1
ATOM 1749 C CA . ASN B 1 64 ? 8.648 0.468 12 1 86.75 64 ASN B CA 1
ATOM 1750 C C . ASN B 1 64 ? 8.219 0.969 10.625 1 86.75 64 ASN B C 1
ATOM 1752 O O . ASN B 1 64 ? 7.617 2.039 10.508 1 86.75 64 ASN B O 1
ATOM 1756 N N . MET B 1 65 ? 8.664 0.288 9.695 1 90.62 65 MET B N 1
ATOM 1757 C CA . MET B 1 65 ? 8.117 0.461 8.352 1 90.62 65 MET B CA 1
ATOM 1758 C C . MET B 1 65 ? 7.176 -0.686 7.996 1 90.62 65 MET B C 1
ATOM 1760 O O . MET B 1 65 ? 7.5 -1.853 8.227 1 90.62 65 MET B O 1
ATOM 1764 N N . THR B 1 66 ? 6.023 -0.336 7.586 1 93.38 66 THR B N 1
ATOM 1765 C CA . THR B 1 66 ? 5.102 -1.34 7.07 1 93.38 66 THR B CA 1
ATOM 1766 C C . THR B 1 66 ? 5.305 -1.542 5.57 1 93.38 66 THR B C 1
ATOM 1768 O O . THR B 1 66 ? 5.223 -0.589 4.793 1 93.38 66 THR B O 1
ATOM 1771 N N . VAL B 1 67 ? 5.621 -2.752 5.168 1 96.69 67 VAL B N 1
ATOM 1772 C CA . VAL B 1 67 ? 5.766 -3.121 3.766 1 96.69 67 VAL B CA 1
ATOM 1773 C C . VAL B 1 67 ? 4.594 -4.004 3.338 1 96.69 67 VAL B C 1
ATOM 1775 O O . VAL B 1 67 ? 4.312 -5.02 3.973 1 96.69 67 VAL B O 1
ATOM 1778 N N . ILE B 1 68 ? 3.863 -3.564 2.361 1 97.25 68 ILE B N 1
ATOM 1779 C CA . ILE B 1 68 ? 2.723 -4.305 1.832 1 97.25 68 ILE B CA 1
ATOM 1780 C C . ILE B 1 68 ? 2.979 -4.668 0.372 1 97.25 68 ILE B C 1
ATOM 1782 O O . ILE B 1 68 ? 3.242 -3.795 -0.456 1 97.25 68 ILE B O 1
ATOM 1786 N N . PHE B 1 69 ? 2.971 -5.891 0.045 1 97.81 69 PHE B N 1
ATOM 1787 C CA . PHE B 1 69 ? 3.186 -6.348 -1.321 1 97.81 69 PHE B CA 1
ATOM 1788 C C . PHE B 1 69 ? 2.197 -7.453 -1.684 1 97.81 69 PHE B C 1
ATOM 1790 O O . PHE B 1 69 ? 1.488 -7.965 -0.816 1 97.81 69 PHE B O 1
ATOM 1797 N N . MET B 1 70 ? 2.113 -7.758 -2.949 1 97.12 70 MET B N 1
ATOM 1798 C CA . MET B 1 70 ? 1.139 -8.719 -3.457 1 97.12 70 MET B CA 1
ATOM 1799 C C . MET B 1 70 ? 1.822 -9.797 -4.285 1 97.12 70 MET B C 1
ATOM 1801 O O . MET B 1 70 ? 2.629 -9.5 -5.168 1 97.12 70 MET B O 1
ATOM 1805 N N . LYS B 1 71 ? 1.493 -11.023 -3.887 1 97.38 71 LYS B N 1
ATOM 1806 C CA . LYS B 1 71 ? 1.726 -12.117 -4.828 1 97.38 71 LYS B CA 1
ATOM 1807 C C . LYS B 1 71 ? 0.707 -12.094 -5.965 1 97.38 71 LYS B C 1
ATOM 1809 O O . LYS B 1 71 ? -0.345 -12.727 -5.879 1 97.38 71 LYS B O 1
ATOM 1814 N N . ASN B 1 72 ? 1.035 -11.352 -6.945 1 96.88 72 ASN B N 1
ATOM 1815 C CA . ASN B 1 72 ? 0.065 -11.062 -7.996 1 96.88 72 ASN B CA 1
ATOM 1816 C C . ASN B 1 72 ? -0.281 -12.312 -8.805 1 96.88 72 ASN B C 1
ATOM 1818 O O . ASN B 1 72 ? -1.441 -12.523 -9.164 1 96.88 72 ASN B O 1
ATOM 1822 N N . LEU B 1 73 ? 0.628 -13.086 -9.141 1 97.12 73 LEU B N 1
ATOM 1823 C CA . LEU B 1 73 ? 0.404 -14.383 -9.773 1 97.12 73 LEU B CA 1
ATOM 1824 C C . LEU B 1 73 ? 1.151 -15.484 -9.031 1 97.12 73 LEU B C 1
ATOM 1826 O O . LEU B 1 73 ? 2.355 -15.375 -8.797 1 97.12 73 LEU B O 1
ATOM 1830 N N . ASP B 1 74 ? 0.478 -16.531 -8.719 1 96.62 74 ASP B N 1
ATOM 1831 C CA . ASP B 1 74 ? 1.028 -17.625 -7.918 1 96.62 74 ASP B CA 1
ATOM 1832 C C . ASP B 1 74 ? 1.932 -18.516 -8.758 1 96.62 74 ASP B C 1
ATOM 1834 O O . ASP B 1 74 ? 1.517 -19.016 -9.805 1 96.62 74 ASP B O 1
ATOM 1838 N N . HIS B 1 75 ? 3.123 -18.719 -8.305 1 96.81 75 HIS B N 1
ATOM 1839 C CA . HIS B 1 75 ? 4.078 -19.656 -8.891 1 96.81 75 HIS B CA 1
ATOM 1840 C C . HIS B 1 75 ? 4.586 -20.641 -7.855 1 96.81 75 HIS B C 1
ATOM 1842 O O . HIS B 1 75 ? 5.703 -21.156 -7.98 1 96.81 75 HIS B O 1
ATOM 1848 N N . HIS B 1 76 ? 3.816 -20.906 -6.918 1 96.5 76 HIS B N 1
ATOM 1849 C CA . HIS B 1 76 ? 4.207 -21.734 -5.793 1 96.5 76 HIS B CA 1
ATOM 1850 C C . HIS B 1 76 ? 4.668 -23.109 -6.266 1 96.5 76 HIS B C 1
ATOM 1852 O O . HIS B 1 76 ? 4.047 -23.719 -7.148 1 96.5 76 HIS B O 1
ATOM 1858 N N . ASN B 1 77 ? 5.781 -23.484 -5.723 1 96.56 77 ASN B N 1
ATOM 1859 C CA . ASN B 1 77 ? 6.312 -24.828 -5.848 1 96.56 77 ASN B CA 1
ATOM 1860 C C . ASN B 1 77 ? 6.141 -25.625 -4.555 1 96.56 77 ASN B C 1
ATOM 1862 O O . ASN B 1 77 ? 6.875 -25.406 -3.586 1 96.56 77 ASN B O 1
ATOM 1866 N N . ALA B 1 78 ? 5.285 -26.594 -4.547 1 96 78 ALA B N 1
ATOM 1867 C CA . ALA B 1 78 ? 4.938 -27.312 -3.322 1 96 78 ALA B CA 1
ATOM 1868 C C . ALA B 1 78 ? 6.113 -28.125 -2.814 1 96 78 ALA B C 1
ATOM 1870 O O . ALA B 1 78 ? 6.273 -28.312 -1.605 1 96 78 ALA B O 1
ATOM 1871 N N . THR B 1 79 ? 6.883 -28.656 -3.658 1 97.31 79 THR B N 1
ATOM 1872 C CA . THR B 1 79 ? 7.973 -29.547 -3.275 1 97.31 79 THR B CA 1
ATOM 1873 C C . THR B 1 79 ? 9.164 -28.75 -2.76 1 97.31 79 THR B C 1
ATOM 1875 O O . THR B 1 79 ? 9.898 -29.219 -1.885 1 97.31 79 THR B O 1
ATOM 1878 N N . SER B 1 80 ? 9.422 -27.609 -3.293 1 97.44 80 SER B N 1
ATOM 1879 C CA . SER B 1 80 ? 10.484 -26.703 -2.867 1 97.44 80 SER B CA 1
ATOM 1880 C C . SER B 1 80 ? 10.008 -25.25 -2.865 1 97.44 80 SER B C 1
ATOM 1882 O O . SER B 1 80 ? 10.305 -24.5 -3.789 1 97.44 80 SER B O 1
ATOM 1884 N N . PRO B 1 81 ? 9.297 -24.859 -1.864 1 97.81 81 PRO B N 1
ATOM 1885 C CA . PRO B 1 81 ? 8.664 -23.531 -1.834 1 97.81 81 PRO B CA 1
ATOM 1886 C C . PRO B 1 81 ? 9.672 -22.391 -1.977 1 97.81 81 PRO B C 1
ATOM 1888 O O . PRO B 1 81 ? 10.797 -22.5 -1.483 1 97.81 81 PRO B O 1
ATOM 1891 N N . GLY B 1 82 ? 9.281 -21.375 -2.674 1 98.31 82 GLY B N 1
ATOM 1892 C CA . GLY B 1 82 ? 10.07 -20.172 -2.812 1 98.31 82 GLY B CA 1
ATOM 1893 C C . GLY B 1 82 ? 9.953 -19.234 -1.621 1 98.31 82 GLY B C 1
ATOM 1894 O O . GLY B 1 82 ? 9.625 -19.672 -0.516 1 98.31 82 GLY B O 1
ATOM 1895 N N . LYS B 1 83 ? 10.273 -17.938 -1.895 1 98.69 83 LYS B N 1
ATOM 1896 C CA . LYS B 1 83 ? 10.289 -16.953 -0.816 1 98.69 83 LYS B CA 1
ATOM 1897 C C . LYS B 1 83 ? 10.211 -15.531 -1.368 1 98.69 83 LYS B C 1
ATOM 1899 O O . LYS B 1 83 ? 10.445 -15.305 -2.557 1 98.69 83 LYS B O 1
ATOM 1904 N N . PHE B 1 84 ? 9.859 -14.656 -0.543 1 98.75 84 PHE B N 1
ATOM 1905 C CA . PHE B 1 84 ? 9.984 -13.219 -0.722 1 98.75 84 PHE B CA 1
ATOM 1906 C C . PHE B 1 84 ? 11.086 -12.656 0.172 1 98.75 84 PHE B C 1
ATOM 1908 O O . PHE B 1 84 ? 11.227 -13.07 1.326 1 98.75 84 PHE B O 1
ATOM 1915 N N . THR B 1 85 ? 11.82 -11.766 -0.345 1 98.69 85 THR B N 1
ATOM 1916 C CA . THR B 1 85 ? 12.844 -11.094 0.45 1 98.69 85 THR B CA 1
ATOM 1917 C C . THR B 1 85 ? 12.672 -9.578 0.379 1 98.69 85 THR B C 1
ATOM 1919 O O . THR B 1 85 ? 12.438 -9.023 -0.696 1 98.69 85 THR B O 1
ATOM 1922 N N . ILE B 1 86 ? 12.727 -8.961 1.49 1 98.69 86 ILE B N 1
ATOM 1923 C CA . ILE B 1 86 ? 12.734 -7.508 1.598 1 98.69 86 ILE B CA 1
ATOM 1924 C C . ILE B 1 86 ? 14.141 -7.02 1.943 1 98.69 86 ILE B C 1
ATOM 1926 O O . ILE B 1 86 ? 14.75 -7.5 2.902 1 98.69 86 ILE B O 1
ATOM 1930 N N . SER B 1 87 ? 14.641 -6.078 1.152 1 98.19 87 SER B N 1
ATOM 1931 C CA . SER B 1 87 ? 16 -5.57 1.336 1 98.19 87 SER B CA 1
ATOM 1932 C C . SER B 1 87 ? 16.047 -4.055 1.189 1 98.19 87 SER B C 1
ATOM 1934 O O . SER B 1 87 ? 15.102 -3.445 0.68 1 98.19 87 SER B O 1
ATOM 1936 N N . LEU B 1 88 ? 17.062 -3.527 1.701 1 96.94 88 LEU B N 1
ATOM 1937 C CA . LEU B 1 88 ? 17.281 -2.088 1.629 1 96.94 88 LEU B CA 1
ATOM 1938 C C . LEU B 1 88 ? 18.672 -1.782 1.097 1 96.94 88 LEU B C 1
ATOM 1940 O O . LEU B 1 88 ? 19.672 -2.352 1.566 1 96.94 88 LEU B O 1
ATOM 1944 N N . GLY B 1 89 ? 18.734 -0.876 0.083 1 94.44 89 GLY B N 1
ATOM 1945 C CA . GLY B 1 89 ? 20.016 -0.497 -0.476 1 94.44 89 GLY B CA 1
ATOM 1946 C C . GLY B 1 89 ? 20.125 0.987 -0.773 1 94.44 89 GLY B C 1
ATOM 1947 O O . GLY B 1 89 ? 19.109 1.669 -0.932 1 94.44 89 GLY B O 1
ATOM 1948 N N . GLU B 1 90 ? 21.375 1.42 -0.747 1 90.62 90 GLU B N 1
ATOM 1949 C CA . GLU B 1 90 ? 21.672 2.746 -1.279 1 90.62 90 GLU B CA 1
ATOM 1950 C C . GLU B 1 90 ? 21.938 2.691 -2.779 1 90.62 90 GLU B C 1
ATOM 1952 O O . GLU B 1 90 ? 22.266 1.632 -3.318 1 90.62 90 GLU B O 1
ATOM 1957 N N . ARG B 1 91 ? 21.812 3.844 -3.434 1 79.94 91 ARG B N 1
ATOM 1958 C CA . ARG B 1 91 ? 22.016 3.891 -4.879 1 79.94 91 ARG B CA 1
ATOM 1959 C C . ARG B 1 91 ? 23.281 3.143 -5.289 1 79.94 91 ARG B C 1
ATOM 1961 O O . ARG B 1 91 ? 24.328 3.328 -4.688 1 79.94 91 ARG B O 1
ATOM 1968 N N . ASN B 1 92 ? 23.109 2.197 -6.254 1 80.5 92 ASN B N 1
ATOM 1969 C CA . ASN B 1 92 ? 24.172 1.452 -6.91 1 80.5 92 ASN B CA 1
ATOM 1970 C C . ASN B 1 92 ? 24.875 0.504 -5.941 1 80.5 92 ASN B C 1
ATOM 1972 O O . ASN B 1 92 ? 26.031 0.124 -6.156 1 80.5 92 ASN B O 1
ATOM 1976 N N . GLN B 1 93 ? 24.375 0.253 -4.785 1 89.38 93 GLN B N 1
ATOM 1977 C CA . GLN B 1 93 ? 24.922 -0.729 -3.857 1 89.38 93 GLN B CA 1
ATOM 1978 C C . GLN B 1 93 ? 24.016 -1.956 -3.756 1 89.38 93 GLN B C 1
ATOM 1980 O O . GLN B 1 93 ? 22.812 -1.866 -3.99 1 89.38 93 GLN B O 1
ATOM 1985 N N . GLU B 1 94 ? 24.672 -3.039 -3.463 1 93.25 94 GLU B N 1
ATOM 1986 C CA . GLU B 1 94 ? 23.906 -4.238 -3.17 1 93.25 94 GLU B CA 1
ATOM 1987 C C . GLU B 1 94 ? 23.016 -4.035 -1.944 1 93.25 94 GLU B C 1
ATOM 1989 O O . GLU B 1 94 ? 23.484 -3.557 -0.908 1 93.25 94 GLU B O 1
ATOM 1994 N N . PRO B 1 95 ? 21.781 -4.391 -2.092 1 96.31 95 PRO B N 1
ATOM 1995 C CA . PRO B 1 95 ? 20.906 -4.164 -0.936 1 96.31 95 PRO B CA 1
ATOM 1996 C C . PRO B 1 95 ? 21.156 -5.172 0.189 1 96.31 95 PRO B C 1
ATOM 1998 O O . PRO B 1 95 ? 21.531 -6.316 -0.072 1 96.31 95 PRO B O 1
ATOM 2001 N N . LYS B 1 96 ? 20.969 -4.758 1.36 1 95.94 96 LYS B N 1
ATOM 2002 C CA . LYS B 1 96 ? 21.062 -5.605 2.545 1 95.94 96 LYS B CA 1
ATOM 2003 C C . LYS B 1 96 ? 19.703 -6.211 2.902 1 95.94 96 LYS B C 1
ATOM 2005 O O . LYS B 1 96 ? 18.703 -5.492 3.008 1 95.94 96 LYS B O 1
ATOM 2010 N N . MET B 1 97 ? 19.656 -7.508 3.152 1 97.56 97 MET B N 1
ATOM 2011 C CA . MET B 1 97 ? 18.422 -8.211 3.461 1 97.56 97 MET B CA 1
ATOM 2012 C C . MET B 1 97 ? 17.906 -7.824 4.84 1 97.56 97 MET B C 1
ATOM 2014 O O . MET B 1 97 ? 18.656 -7.789 5.809 1 97.56 97 MET B O 1
ATOM 2018 N N . LEU B 1 98 ? 16.656 -7.562 4.883 1 97.38 98 LEU B N 1
ATOM 2019 C CA . LEU B 1 98 ? 16.016 -7.191 6.141 1 97.38 98 LEU B CA 1
ATOM 2020 C C . LEU B 1 98 ? 15.125 -8.32 6.652 1 97.38 98 LEU B C 1
ATOM 2022 O O . LEU B 1 98 ? 15.07 -8.57 7.859 1 97.38 98 LEU B O 1
ATOM 2026 N N . LYS B 1 99 ? 14.398 -8.984 5.824 1 98 99 LYS B N 1
ATOM 2027 C CA . LYS B 1 99 ? 13.406 -9.992 6.191 1 98 99 LYS B CA 1
ATOM 2028 C C . LYS B 1 99 ? 13.156 -10.969 5.047 1 98 99 LYS B C 1
ATOM 2030 O O . LYS B 1 99 ? 13.18 -10.578 3.877 1 98 99 LYS B O 1
ATOM 2035 N N . THR B 1 100 ? 12.93 -12.203 5.316 1 98.56 100 THR B N 1
ATOM 2036 C CA . THR B 1 100 ? 12.492 -13.227 4.375 1 98.56 100 THR B CA 1
ATOM 2037 C C . THR B 1 100 ? 11.125 -13.773 4.762 1 98.56 100 THR B C 1
ATOM 2039 O O . THR B 1 100 ? 10.859 -14.023 5.938 1 98.56 100 THR B O 1
ATOM 2042 N N . ILE B 1 101 ? 10.258 -13.938 3.818 1 98.06 101 ILE B N 1
ATOM 2043 C CA . ILE B 1 101 ? 8.922 -14.492 3.992 1 98.06 101 ILE B CA 1
ATOM 2044 C C . ILE B 1 101 ? 8.75 -15.727 3.105 1 98.06 101 ILE B C 1
ATOM 2046 O O . ILE B 1 101 ? 8.922 -15.648 1.887 1 98.06 101 ILE B O 1
ATOM 2050 N N . PRO B 1 102 ? 8.406 -16.812 3.703 1 97.81 102 PRO B N 1
ATOM 2051 C CA . PRO B 1 102 ? 8.203 -17.984 2.852 1 97.81 102 PRO B CA 1
ATOM 2052 C C . PRO B 1 102 ? 6.984 -17.844 1.939 1 97.81 102 PRO B C 1
ATOM 2054 O O . PRO B 1 102 ? 5.988 -17.234 2.326 1 97.81 102 PRO B O 1
ATOM 2057 N N . ASP B 1 103 ? 7.129 -18.312 0.753 1 97.69 103 ASP B N 1
ATOM 2058 C CA . ASP B 1 103 ? 5.949 -18.547 -0.076 1 97.69 103 ASP B CA 1
ATOM 2059 C C . ASP B 1 103 ? 5.117 -19.703 0.467 1 97.69 103 ASP B C 1
ATOM 2061 O O . ASP B 1 103 ? 5.477 -20.859 0.287 1 97.69 103 ASP B O 1
ATOM 2065 N N . GLY B 1 104 ? 3.941 -19.359 1.079 1 96.12 104 GLY B N 1
ATOM 2066 C CA . GLY B 1 104 ? 3.131 -20.359 1.762 1 96.12 104 GLY B CA 1
ATOM 2067 C C . GLY B 1 104 ? 2.135 -21.047 0.848 1 96.12 104 GLY B C 1
ATOM 2068 O O . GLY B 1 104 ? 1.301 -21.828 1.307 1 96.12 104 GLY B O 1
ATOM 2069 N N . GLY B 1 105 ? 2.168 -20.719 -0.427 1 97.06 105 GLY B N 1
ATOM 2070 C CA . GLY B 1 105 ? 1.273 -21.359 -1.385 1 97.06 105 GLY B CA 1
ATOM 2071 C C . GLY B 1 105 ? -0.074 -20.672 -1.487 1 97.06 105 GLY B C 1
ATOM 2072 O O . GLY B 1 105 ? -1.032 -21.234 -2.012 1 97.06 105 GLY B O 1
ATOM 2073 N N . GLU B 1 106 ? -0.157 -19.453 -0.903 1 96.69 106 GLU B N 1
ATOM 2074 C CA . GLU B 1 106 ? -1.398 -18.688 -1.037 1 96.69 106 GLU B CA 1
ATOM 2075 C C . GLU B 1 106 ? -1.73 -18.438 -2.504 1 96.69 106 GLU B C 1
ATOM 2077 O O . GLU B 1 106 ? -0.837 -18.406 -3.352 1 96.69 106 GLU B O 1
ATOM 2082 N N . PRO B 1 107 ? -2.99 -18.25 -2.836 1 96.19 107 PRO B N 1
ATOM 2083 C CA . PRO B 1 107 ? -3.363 -18.047 -4.234 1 96.19 107 PRO B CA 1
ATOM 2084 C C . PRO B 1 107 ? -2.879 -16.703 -4.777 1 96.19 107 PRO B C 1
ATOM 2086 O O . PRO B 1 107 ? -2.369 -15.867 -4.016 1 96.19 107 PRO B O 1
ATOM 2089 N N . SER B 1 108 ? -3.082 -16.578 -6.098 1 96.88 108 SER B N 1
ATOM 2090 C CA . SER B 1 108 ? -2.822 -15.289 -6.742 1 96.88 108 SER B CA 1
ATOM 2091 C C . SER B 1 108 ? -3.584 -14.156 -6.059 1 96.88 108 SER B C 1
ATOM 2093 O O . SER B 1 108 ? -4.664 -14.375 -5.504 1 96.88 108 SER B O 1
ATOM 2095 N N . LEU B 1 109 ? -2.949 -12.961 -6.102 1 96.38 109 LEU B N 1
ATOM 2096 C CA . LEU B 1 109 ? -3.506 -11.695 -5.629 1 96.38 109 LEU B CA 1
ATOM 2097 C C . LEU B 1 109 ? -3.512 -11.641 -4.105 1 96.38 109 LEU B C 1
ATOM 2099 O O . LEU B 1 109 ? -4.172 -10.789 -3.514 1 96.38 109 LEU B O 1
ATOM 2103 N N . THR B 1 110 ? -2.76 -12.578 -3.465 1 96.62 110 THR B N 1
ATOM 2104 C CA . THR B 1 110 ? -2.611 -12.508 -2.016 1 96.62 110 THR B CA 1
ATOM 2105 C C . THR B 1 110 ? -1.733 -11.328 -1.617 1 96.62 110 THR B C 1
ATOM 2107 O O . THR B 1 110 ? -0.669 -11.109 -2.201 1 96.62 110 THR B O 1
ATOM 2110 N N . ILE B 1 111 ? -2.168 -10.641 -0.645 1 96.44 111 ILE B N 1
ATOM 2111 C CA . ILE B 1 111 ? -1.442 -9.477 -0.134 1 96.44 111 ILE B CA 1
ATOM 2112 C C . ILE B 1 111 ? -0.744 -9.844 1.174 1 96.44 111 ILE B C 1
ATOM 2114 O O . ILE B 1 111 ? -1.335 -10.492 2.041 1 96.44 111 ILE B O 1
ATOM 2118 N N . TYR B 1 112 ? 0.49 -9.516 1.258 1 96.62 112 TYR B N 1
ATOM 2119 C CA . TYR B 1 112 ? 1.304 -9.656 2.461 1 96.62 112 TYR B CA 1
ATOM 2120 C C . TYR B 1 112 ? 1.546 -8.305 3.119 1 96.62 112 TYR B C 1
ATOM 2122 O O . TYR B 1 112 ? 1.788 -7.309 2.434 1 96.62 112 TYR B O 1
ATOM 2130 N N . SER B 1 113 ? 1.428 -8.227 4.398 1 95.5 113 SER B N 1
ATOM 2131 C CA . SER B 1 113 ? 1.767 -7.059 5.203 1 95.5 113 SER B CA 1
ATOM 2132 C C . SER B 1 113 ? 2.793 -7.402 6.273 1 95.5 113 SER B C 1
ATOM 2134 O O . SER B 1 113 ? 2.545 -8.258 7.129 1 95.5 113 SER B O 1
ATOM 2136 N N . VAL B 1 114 ? 3.922 -6.742 6.227 1 94.69 114 VAL B N 1
ATOM 2137 C CA . VAL B 1 114 ? 5.035 -7.047 7.121 1 94.69 114 VAL B CA 1
ATOM 2138 C C . VAL B 1 114 ? 5.512 -5.77 7.805 1 94.69 114 VAL B C 1
ATOM 2140 O O . VAL B 1 114 ? 5.719 -4.746 7.148 1 94.69 114 VAL B O 1
ATOM 2143 N N . SER B 1 115 ? 5.578 -5.809 9.102 1 91.81 115 SER B N 1
ATOM 2144 C CA . SER B 1 115 ? 6.188 -4.715 9.852 1 91.81 115 SER B CA 1
ATOM 2145 C C . SER B 1 115 ? 7.664 -4.98 10.117 1 91.81 115 SER B C 1
ATOM 2147 O O . SER B 1 115 ? 8.023 -6.023 10.664 1 91.81 115 SER B O 1
ATOM 2149 N N . ILE B 1 116 ? 8.539 -4.047 9.672 1 93.25 116 ILE B N 1
ATOM 2150 C CA . ILE B 1 116 ? 9.984 -4.172 9.82 1 93.25 116 ILE B CA 1
ATOM 2151 C C . ILE B 1 116 ? 10.531 -2.957 10.562 1 93.25 116 ILE B C 1
ATOM 2153 O O . ILE B 1 116 ? 10.227 -1.815 10.211 1 93.25 116 ILE B O 1
ATOM 2157 N N . PRO B 1 117 ? 11.367 -3.25 11.594 1 90.75 117 PRO B N 1
ATOM 2158 C CA . PRO B 1 117 ? 12.039 -2.082 12.172 1 90.75 117 PRO B CA 1
ATOM 2159 C C . PRO B 1 117 ? 12.93 -1.353 11.164 1 90.75 117 PRO B C 1
ATOM 2161 O O . PRO B 1 117 ? 13.602 -1.992 10.352 1 90.75 117 PRO B O 1
ATOM 2164 N N . VAL B 1 118 ? 12.805 -0.021 11.141 1 89.06 118 VAL B N 1
ATOM 2165 C CA . VAL B 1 118 ? 13.766 0.738 10.352 1 89.06 118 VAL B CA 1
ATOM 2166 C C . VAL B 1 118 ? 15.188 0.424 10.812 1 89.06 118 VAL B C 1
ATOM 2168 O O . VAL B 1 118 ? 15.5 0.545 12 1 89.06 118 VAL B O 1
ATOM 2171 N N . PRO B 1 119 ? 16.047 -0.043 9.875 1 88.44 119 PRO B N 1
ATOM 2172 C CA . PRO B 1 119 ? 17.391 -0.438 10.305 1 88.44 119 PRO B CA 1
ATOM 2173 C C . PRO B 1 119 ? 18.203 0.734 10.836 1 88.44 119 PRO B C 1
ATOM 2175 O O . PRO B 1 119 ? 18 1.878 10.43 1 88.44 119 PRO B O 1
ATOM 2178 N N . ASN B 1 120 ? 19.109 0.376 11.758 1 86.5 120 ASN B N 1
ATOM 2179 C CA . ASN B 1 120 ? 20.094 1.345 12.203 1 86.5 120 ASN B CA 1
ATOM 2180 C C . ASN B 1 120 ? 21.219 1.518 11.172 1 86.5 120 ASN B C 1
ATOM 2182 O O . ASN B 1 120 ? 22.172 0.747 11.156 1 86.5 120 ASN B O 1
ATOM 2186 N N . LEU B 1 121 ? 21.031 2.518 10.367 1 83.81 121 LEU B N 1
ATOM 2187 C CA . LEU B 1 121 ? 22 2.76 9.297 1 83.81 121 LEU B CA 1
ATOM 2188 C C . LEU B 1 121 ? 23.219 3.496 9.828 1 83.81 121 LEU B C 1
ATOM 2190 O O . LEU B 1 121 ? 23.094 4.539 10.477 1 83.81 121 LEU B O 1
ATOM 2194 N N . GLN B 1 122 ? 24.406 2.957 9.633 1 83.19 122 GLN B N 1
ATOM 2195 C CA . GLN B 1 122 ? 25.672 3.559 10.047 1 83.19 122 GLN B CA 1
ATOM 2196 C C . GLN B 1 122 ? 26.609 3.764 8.859 1 83.19 122 GLN B C 1
ATOM 2198 O O . GLN B 1 122 ? 26.891 2.82 8.117 1 83.19 122 GLN B O 1
ATOM 2203 N N . PRO B 1 123 ? 27.016 4.953 8.797 1 82.81 123 PRO B N 1
ATOM 2204 C CA . PRO B 1 123 ? 26.609 6.141 9.547 1 82.81 123 PRO B CA 1
ATOM 2205 C C . PRO B 1 123 ? 25.172 6.555 9.266 1 82.81 123 PRO B C 1
ATOM 2207 O O . PRO B 1 123 ? 24.578 6.102 8.289 1 82.81 123 PRO B O 1
ATOM 2210 N N . PRO B 1 124 ? 24.641 7.438 10.109 1 83.19 124 PRO B N 1
ATOM 2211 C CA . PRO B 1 124 ? 23.281 7.918 9.82 1 83.19 124 PRO B CA 1
ATOM 2212 C C . PRO B 1 124 ? 23.188 8.602 8.461 1 83.19 124 PRO B C 1
ATOM 2214 O O . PRO B 1 124 ? 24.094 9.328 8.062 1 83.19 124 PRO B O 1
ATOM 2217 N N . PRO B 1 125 ? 22.125 8.258 7.812 1 82.69 125 PRO B N 1
ATOM 2218 C CA . PRO B 1 125 ? 21.984 8.883 6.492 1 82.69 125 PRO B CA 1
ATOM 2219 C C . PRO B 1 125 ? 21.844 10.398 6.57 1 82.69 125 PRO B C 1
ATOM 2221 O O . PRO B 1 125 ? 21.203 10.922 7.484 1 82.69 125 PRO B O 1
ATOM 2224 N N . ARG B 1 126 ? 22.547 10.992 5.637 1 80.94 126 ARG B N 1
ATOM 2225 C CA . ARG B 1 126 ? 22.312 12.422 5.469 1 80.94 126 ARG B CA 1
ATOM 2226 C C . ARG B 1 126 ? 20.891 12.688 4.973 1 80.94 126 ARG B C 1
ATOM 2228 O O . ARG B 1 126 ? 20.328 11.883 4.234 1 80.94 126 ARG B O 1
ATOM 2235 N N . PRO B 1 127 ? 20.359 13.828 5.453 1 72.38 127 PRO B N 1
ATOM 2236 C CA . PRO B 1 127 ? 19.031 14.164 4.918 1 72.38 127 PRO B CA 1
ATOM 2237 C C . PRO B 1 127 ? 19 14.156 3.391 1 72.38 127 PRO B C 1
ATOM 2239 O O . PRO B 1 127 ? 19.938 14.641 2.742 1 72.38 127 PRO B O 1
ATOM 2242 N N . GLY B 1 128 ? 18.031 13.453 2.9 1 75.88 128 GLY B N 1
ATOM 2243 C CA . GLY B 1 128 ? 17.859 13.461 1.459 1 75.88 128 GLY B CA 1
ATOM 2244 C C . GLY B 1 128 ? 18.516 12.281 0.766 1 75.88 128 GLY B C 1
ATOM 2245 O O . GLY B 1 128 ? 18.375 12.117 -0.449 1 75.88 128 GLY B O 1
ATOM 2246 N N . THR B 1 129 ? 19.312 11.539 1.547 1 86.06 129 THR B N 1
ATOM 2247 C CA . THR B 1 129 ? 19.891 10.344 0.942 1 86.06 129 THR B CA 1
ATOM 2248 C C . THR B 1 129 ? 18.797 9.398 0.457 1 86.06 129 THR B C 1
ATOM 2250 O O . THR B 1 129 ? 17.891 9.055 1.216 1 86.06 129 THR B O 1
ATOM 2253 N N . LEU B 1 130 ? 18.922 9.047 -0.805 1 89.5 130 LEU B N 1
ATOM 2254 C CA . LEU B 1 130 ? 17.922 8.18 -1.406 1 89.5 130 LEU B CA 1
ATOM 2255 C C . LEU B 1 130 ? 18.344 6.711 -1.276 1 89.5 130 LEU B C 1
ATOM 2257 O O . LEU B 1 130 ? 19.469 6.352 -1.581 1 89.5 130 LEU B O 1
ATOM 2261 N N . TYR B 1 131 ? 17.438 5.98 -0.754 1 93.5 131 TYR B N 1
ATOM 2262 C CA . TYR B 1 131 ? 17.547 4.527 -0.721 1 93.5 131 TYR B CA 1
ATOM 2263 C C . TYR B 1 131 ? 16.469 3.885 -1.587 1 93.5 131 TYR B C 1
ATOM 2265 O O . TYR B 1 131 ? 15.523 4.559 -2.018 1 93.5 131 TYR B O 1
ATOM 2273 N N . TYR B 1 132 ? 16.656 2.643 -1.895 1 95.81 132 TYR B N 1
ATOM 2274 C CA . TYR B 1 132 ? 15.562 1.882 -2.473 1 95.81 132 TYR B CA 1
ATOM 2275 C C . TYR B 1 132 ? 15.234 0.665 -1.616 1 95.81 132 TYR B C 1
ATOM 2277 O O . TYR B 1 132 ? 16.141 -0.042 -1.159 1 95.81 132 TYR B O 1
ATOM 2285 N N . LEU B 1 133 ? 13.992 0.566 -1.316 1 96.88 133 LEU B N 1
ATOM 2286 C CA . LEU B 1 133 ? 13.438 -0.648 -0.726 1 96.88 133 LEU B CA 1
ATOM 2287 C C . LEU B 1 133 ? 13.078 -1.664 -1.807 1 96.88 133 LEU B C 1
ATOM 2289 O O . LEU B 1 133 ? 12.305 -1.362 -2.715 1 96.88 133 LEU B O 1
ATOM 2293 N N . GLN B 1 134 ? 13.68 -2.832 -1.739 1 97.94 134 GLN B N 1
ATOM 2294 C CA . GLN B 1 134 ? 13.508 -3.871 -2.748 1 97.94 134 GLN B CA 1
ATOM 2295 C C . GLN B 1 134 ? 12.703 -5.043 -2.191 1 97.94 134 GLN B C 1
ATOM 2297 O O . GLN B 1 134 ? 12.938 -5.484 -1.065 1 97.94 134 GLN B O 1
ATOM 2302 N N . VAL B 1 135 ? 11.742 -5.516 -2.908 1 98.75 135 VAL B N 1
ATOM 2303 C CA . VAL B 1 135 ? 11.086 -6.801 -2.662 1 98.75 135 VAL B CA 1
ATOM 2304 C C . VAL B 1 135 ? 11.328 -7.738 -3.842 1 98.75 135 VAL B C 1
ATOM 2306 O O . VAL B 1 135 ? 11.156 -7.352 -5 1 98.75 135 VAL B O 1
ATOM 2309 N N . VAL B 1 136 ? 11.781 -8.938 -3.564 1 98.69 136 VAL B N 1
ATOM 2310 C CA . VAL B 1 136 ? 12.07 -9.945 -4.578 1 98.69 136 VAL B CA 1
ATOM 2311 C C . VAL B 1 136 ? 11.25 -11.203 -4.309 1 98.69 136 VAL B C 1
ATOM 2313 O O . VAL B 1 136 ? 11.188 -11.672 -3.172 1 98.69 136 VAL B O 1
ATOM 2316 N N . TYR B 1 137 ? 10.648 -11.68 -5.293 1 98.69 137 TYR B N 1
ATOM 2317 C CA . TYR B 1 137 ? 10.008 -12.984 -5.246 1 98.69 137 TYR B CA 1
ATOM 2318 C C . TYR B 1 137 ? 10.82 -14.023 -6.008 1 98.69 137 TYR B C 1
ATOM 2320 O O . TYR B 1 137 ? 11.031 -13.898 -7.215 1 98.69 137 TYR B O 1
ATOM 2328 N N . GLU B 1 138 ? 11.32 -14.969 -5.316 1 98.38 138 GLU B N 1
ATOM 2329 C CA . GLU B 1 138 ? 11.953 -16.141 -5.891 1 98.38 138 GLU B CA 1
ATOM 2330 C C . GLU B 1 138 ? 11.07 -17.375 -5.742 1 98.38 138 GLU B C 1
ATOM 2332 O O . GLU B 1 138 ? 11.062 -18.016 -4.691 1 98.38 138 GLU B O 1
ATOM 2337 N N . PRO B 1 139 ? 10.391 -17.781 -6.801 1 98 139 PRO B N 1
ATOM 2338 C CA . PRO B 1 139 ? 9.398 -18.844 -6.66 1 98 139 PRO B CA 1
ATOM 2339 C C . PRO B 1 139 ? 10.031 -20.234 -6.578 1 98 139 PRO B C 1
ATOM 2341 O O . PRO B 1 139 ? 9.367 -21.203 -6.188 1 98 139 PRO B O 1
ATOM 2344 N N . ASN B 1 140 ? 11.289 -20.375 -6.875 1 97.56 140 ASN B N 1
ATOM 2345 C CA . ASN B 1 140 ? 11.922 -21.688 -6.953 1 97.56 140 ASN B CA 1
ATOM 2346 C C . ASN B 1 140 ? 11.117 -22.641 -7.82 1 97.56 140 ASN B C 1
ATOM 2348 O O . ASN B 1 140 ? 10.875 -23.781 -7.426 1 97.56 140 ASN B O 1
ATOM 2352 N N . ASN B 1 141 ? 10.594 -22.203 -8.875 1 96.69 141 ASN B N 1
ATOM 2353 C CA . ASN B 1 141 ? 9.758 -22.906 -9.844 1 96.69 141 ASN B CA 1
ATOM 2354 C C . ASN B 1 141 ? 10.336 -22.812 -11.258 1 96.69 141 ASN B C 1
ATOM 2356 O O . ASN B 1 141 ? 10.484 -21.719 -11.797 1 96.69 141 ASN B O 1
ATOM 2360 N N . SER B 1 142 ? 10.695 -23.938 -11.867 1 94.88 142 SER B N 1
ATOM 2361 C CA . SER B 1 142 ? 11.344 -23.984 -13.172 1 94.88 142 SER B CA 1
ATOM 2362 C C . SER B 1 142 ? 10.43 -23.438 -14.266 1 94.88 142 SER B C 1
ATOM 2364 O O . SER B 1 142 ? 10.898 -23.078 -15.352 1 94.88 142 SER B O 1
ATOM 2366 N N . GLN B 1 143 ? 9.125 -23.344 -14.031 1 94.06 143 GLN B N 1
ATOM 2367 C CA . GLN B 1 143 ? 8.156 -22.859 -15.016 1 94.06 143 GLN B CA 1
ATOM 2368 C C . GLN B 1 143 ? 7.965 -21.359 -14.891 1 94.06 143 GLN B C 1
ATOM 2370 O O . GLN B 1 143 ? 7.121 -20.781 -15.578 1 94.06 143 GLN B O 1
ATOM 2375 N N . ALA B 1 144 ? 8.711 -20.75 -13.984 1 95.12 144 ALA B N 1
ATOM 2376 C CA . ALA B 1 144 ? 8.664 -19.312 -13.773 1 95.12 144 ALA B CA 1
ATOM 2377 C C . ALA B 1 144 ? 10.055 -18.688 -13.891 1 95.12 144 ALA B C 1
ATOM 2379 O O . ALA B 1 144 ? 11.062 -19.391 -13.789 1 95.12 144 ALA B O 1
ATOM 2380 N N . PRO B 1 145 ? 10.07 -17.328 -14.234 1 95.25 145 PRO B N 1
ATOM 2381 C CA . PRO B 1 145 ? 11.359 -16.656 -14.109 1 95.25 145 PRO B CA 1
ATOM 2382 C C . PRO B 1 145 ? 12.008 -16.859 -12.742 1 95.25 145 PRO B C 1
ATOM 2384 O O . PRO B 1 145 ? 11.312 -17.125 -11.758 1 95.25 145 PRO B O 1
ATOM 2387 N N . LYS B 1 146 ? 13.32 -16.766 -12.703 1 96.69 146 LYS B N 1
ATOM 2388 C CA . LYS B 1 146 ? 14.094 -17.031 -11.484 1 96.69 146 LYS B CA 1
ATOM 2389 C C . LYS B 1 146 ? 13.664 -16.094 -10.359 1 96.69 146 LYS B C 1
ATOM 2391 O O . LYS B 1 146 ? 13.688 -16.484 -9.188 1 96.69 146 LYS B O 1
ATOM 2396 N N . ALA B 1 147 ? 13.328 -14.852 -10.758 1 98 147 ALA B N 1
ATOM 2397 C CA . ALA B 1 147 ? 12.945 -13.875 -9.742 1 98 147 ALA B CA 1
ATOM 2398 C C . ALA B 1 147 ? 12.109 -12.75 -10.344 1 98 147 ALA B C 1
ATOM 2400 O O . ALA B 1 147 ? 12.156 -12.516 -11.555 1 98 147 ALA B O 1
ATOM 2401 N N . PHE B 1 148 ? 11.352 -12.109 -9.555 1 98 148 PHE B N 1
ATOM 2402 C CA . PHE B 1 148 ? 10.617 -10.883 -9.836 1 98 148 PHE B CA 1
ATOM 2403 C C . PHE B 1 148 ? 11.023 -9.773 -8.875 1 98 148 PHE B C 1
ATOM 2405 O O . PHE B 1 148 ? 11.234 -10.023 -7.688 1 98 148 PHE B O 1
ATOM 2412 N N . TYR B 1 149 ? 11.078 -8.57 -9.422 1 97.62 149 TYR B N 1
ATOM 2413 C CA . TYR B 1 149 ? 11.656 -7.48 -8.641 1 97.62 149 TYR B CA 1
ATOM 2414 C C . TYR B 1 149 ? 10.703 -6.285 -8.602 1 97.62 149 TYR B C 1
ATOM 2416 O O . TYR B 1 149 ? 10.094 -5.934 -9.609 1 97.62 149 TYR B O 1
ATOM 2424 N N . GLN B 1 150 ? 10.602 -5.688 -7.457 1 97.56 150 GLN B N 1
ATOM 2425 C CA . GLN B 1 150 ? 9.992 -4.371 -7.281 1 97.56 150 GLN B CA 1
ATOM 2426 C C . GLN B 1 150 ? 10.805 -3.506 -6.328 1 97.56 150 GLN B C 1
ATOM 2428 O O . GLN B 1 150 ? 11.344 -4.004 -5.336 1 97.56 150 GLN B O 1
ATOM 2433 N N . CYS B 1 151 ? 10.836 -2.221 -6.625 1 96.81 151 CYS B N 1
ATOM 2434 C CA . CYS B 1 151 ? 11.516 -1.273 -5.75 1 96.81 151 CYS B CA 1
ATOM 2435 C C . CYS B 1 151 ? 10.641 -0.055 -5.48 1 96.81 151 CYS B C 1
ATOM 2437 O O . CYS B 1 151 ? 9.812 0.317 -6.312 1 96.81 151 CYS B O 1
ATOM 2439 N N . ALA B 1 152 ? 10.82 0.505 -4.391 1 95.94 152 ALA B N 1
ATOM 2440 C CA . ALA B 1 152 ? 10.312 1.826 -4.031 1 95.94 152 ALA B CA 1
ATOM 2441 C C . ALA B 1 152 ? 11.438 2.729 -3.529 1 95.94 152 ALA B C 1
ATOM 2443 O O . ALA B 1 152 ? 12.367 2.26 -2.869 1 95.94 152 ALA B O 1
ATOM 2444 N N . ASP B 1 153 ? 11.359 4 -3.793 1 93.94 153 ASP B N 1
ATOM 2445 C CA . ASP B 1 153 ? 12.352 4.957 -3.312 1 93.94 153 ASP B CA 1
ATOM 2446 C C . ASP B 1 153 ? 11.992 5.477 -1.924 1 93.94 153 ASP B C 1
ATOM 2448 O O . ASP B 1 153 ? 10.867 5.93 -1.701 1 93.94 153 ASP B O 1
ATOM 2452 N N . VAL B 1 154 ? 12.984 5.391 -1.017 1 93.31 154 VAL B N 1
ATOM 2453 C CA . VAL B 1 154 ? 12.719 5.793 0.36 1 93.31 154 VAL B CA 1
ATOM 2454 C C . VAL B 1 154 ? 13.898 6.59 0.904 1 93.31 154 VAL B C 1
ATOM 2456 O O . VAL B 1 154 ? 15.016 6.496 0.385 1 93.31 154 VAL B O 1
ATOM 2459 N N . SER B 1 155 ? 13.633 7.402 1.9 1 90.38 155 SER B N 1
ATOM 2460 C CA . SER B 1 155 ? 14.648 8.094 2.693 1 90.38 155 SER B CA 1
ATOM 2461 C C . SER B 1 155 ? 14.359 7.977 4.188 1 90.38 155 SER B C 1
ATOM 2463 O O . SER B 1 155 ? 13.312 7.449 4.578 1 90.38 155 SER B O 1
ATOM 2465 N N . PHE B 1 156 ? 15.328 8.391 4.922 1 89.12 156 PHE B N 1
ATOM 2466 C CA . PHE B 1 156 ? 15.188 8.258 6.367 1 89.12 156 PHE B CA 1
ATOM 2467 C C . PHE B 1 156 ? 15.555 9.562 7.062 1 89.12 156 PHE B C 1
ATOM 2469 O O . PHE B 1 156 ? 16.5 10.242 6.664 1 89.12 156 PHE B O 1
ATOM 2476 N N . GLN B 1 157 ? 14.797 9.906 8.055 1 83.25 157 GLN B N 1
ATOM 2477 C CA . GLN B 1 157 ? 15.078 11.109 8.836 1 83.25 157 GLN B CA 1
ATOM 2478 C C . GLN B 1 157 ? 14.938 10.828 10.336 1 83.25 157 GLN B C 1
ATOM 2480 O O . GLN B 1 157 ? 14.148 9.977 10.742 1 83.25 157 GLN B O 1
ATOM 2485 N N . GLU B 1 158 ? 15.867 11.523 11.078 1 75.19 158 GLU B N 1
ATOM 2486 C CA . GLU B 1 158 ? 15.727 11.461 12.531 1 75.19 158 GLU B CA 1
ATOM 2487 C C . GLU B 1 158 ? 14.555 12.32 13 1 75.19 158 GLU B C 1
ATOM 2489 O O . GLU B 1 158 ? 14.258 13.359 12.406 1 75.19 158 GLU B O 1
ATOM 2494 N N . ARG B 1 159 ? 13.727 11.68 13.852 1 64.81 159 ARG B N 1
ATOM 2495 C CA . ARG B 1 159 ? 12.656 12.516 14.398 1 64.81 159 ARG B CA 1
ATOM 2496 C C . ARG B 1 159 ? 13.227 13.703 15.164 1 64.81 159 ARG B C 1
ATOM 2498 O O . ARG B 1 159 ? 14.141 13.539 15.977 1 64.81 159 ARG B O 1
ATOM 2505 N N . GLY B 1 160 ? 13.516 14.688 14.484 1 56.03 160 GLY B N 1
ATOM 2506 C CA . GLY B 1 160 ? 13.969 15.836 15.258 1 56.03 160 GLY B CA 1
ATOM 2507 C C . GLY B 1 160 ? 13.25 15.984 16.578 1 56.03 160 GLY B C 1
ATOM 2508 O O . GLY B 1 160 ? 12.242 15.32 16.828 1 56.03 160 GLY B O 1
ATOM 2509 N N . PRO B 1 161 ? 13.961 16.547 17.656 1 48.59 161 PRO B N 1
ATOM 2510 C CA . PRO B 1 161 ? 13.297 16.781 18.938 1 48.59 161 PRO B CA 1
ATOM 2511 C C . PRO B 1 161 ? 11.875 17.312 18.781 1 48.59 161 PRO B C 1
ATOM 2513 O O . PRO B 1 161 ? 11.578 18 17.797 1 48.59 161 PRO B O 1
ATOM 2516 N N . PRO B 1 162 ? 10.797 16.5 19.266 1 42.38 162 PRO B N 1
ATOM 2517 C CA . PRO B 1 162 ? 9.461 17.109 19.219 1 42.38 162 PRO B CA 1
ATOM 2518 C C . PRO B 1 162 ? 9.5 18.625 19.359 1 42.38 162 PRO B C 1
ATOM 2520 O O . PRO B 1 162 ? 10.32 19.172 20.109 1 42.38 162 PRO B O 1
ATOM 2523 N N . GLY B 1 163 ? 9.375 19.359 18.281 1 35.25 163 GLY B N 1
ATOM 2524 C CA . GLY B 1 163 ? 9.328 20.766 18.609 1 35.25 163 GLY B CA 1
ATOM 2525 C C . GLY B 1 163 ? 8.734 21.031 19.984 1 35.25 163 GLY B C 1
ATOM 2526 O O . GLY B 1 163 ? 7.906 20.266 20.469 1 35.25 163 GLY B O 1
ATOM 2527 N N . ARG B 1 164 ? 9.562 21.844 20.922 1 36.06 164 ARG B N 1
ATOM 2528 C CA . ARG B 1 164 ? 9.109 22.406 22.172 1 36.06 164 ARG B CA 1
ATOM 2529 C C . ARG B 1 164 ? 7.68 22.922 22.062 1 36.06 164 ARG B C 1
ATOM 2531 O O . ARG B 1 164 ? 7.387 23.781 21.219 1 36.06 164 ARG B O 1
ATOM 2538 N N . ARG B 1 165 ? 6.621 22.094 22.375 1 31.3 165 ARG B N 1
ATOM 2539 C CA . ARG B 1 165 ? 5.406 22.766 22.844 1 31.3 165 ARG B CA 1
ATOM 2540 C C . ARG B 1 165 ? 5.691 23.656 24.031 1 31.3 165 ARG B C 1
ATOM 2542 O O . ARG B 1 165 ? 6.484 23.297 24.906 1 31.3 165 ARG B O 1
#

Radius of gyration: 22.15 Å; Cα contacts (8 Å, |Δi|>4): 824; chains: 2; bounding box: 76×64×71 Å

Foldseek 3Di:
DPPPPPPPPPPPLQAFFKAWVVVHWLDDDPPLVAQPDPSRRQQDDDASPHDADPDAAEDEAPAKGKTKMFRQADQADPVDFWKKWKFKFFPPDDTHTFDIGTDPRDHHGDMDIDIGHDDDDVPADDPPGKMKIKMKTQGVHPSYRRITITIGIYHYDYPPDPPDD/DPPPPPPPPPLPLQAFFKAWVVVHWLDDDPPQVAQPDPSRRQQDDDASPHDADPDAAEDEAPAKGKTKMFRQADQADPVDFWKKWKFKFFPPDDTHTFDIGTDPRDHHGDMDIDIGHDDDDPPADDPPGKMKIKMKTQGVHPSYRRITITIGIYHYDYPPDPPDD

InterPro domains:
  IPR046530 Copper acquisition factor BIM1-like domain [PF20238] (16-157)

Solvent-accessible surface area (backbone atoms only — not comparable to full-atom values): 18326 Å² total; per-residue (Å²): 135,81,82,79,78,79,79,79,75,76,72,73,67,64,50,43,8,38,39,43,48,15,63,53,31,66,60,70,76,52,57,75,78,41,70,51,24,70,63,15,59,19,70,40,79,78,34,33,79,57,66,88,61,94,60,38,42,28,40,43,61,88,27,60,41,65,40,28,34,26,41,22,21,60,44,68,21,89,90,48,54,22,33,34,38,36,26,45,21,47,80,97,46,82,55,46,80,74,49,76,41,74,49,83,62,64,59,55,61,35,62,48,72,44,80,37,72,45,75,88,56,82,71,69,67,52,83,80,45,60,28,36,41,30,41,36,40,31,30,63,29,92,75,33,68,76,39,24,23,28,26,20,43,28,30,51,41,72,72,63,78,74,75,88,126,135,81,83,79,78,80,78,79,74,75,73,73,67,62,50,43,8,37,38,41,48,15,63,53,32,65,58,69,75,51,57,74,77,41,69,52,24,69,62,15,58,20,69,39,80,80,34,33,79,58,66,88,60,94,61,37,40,29,42,42,60,88,27,60,41,66,40,28,34,27,41,21,19,60,44,68,21,90,91,49,54,22,33,35,37,37,26,44,20,47,80,99,46,82,57,45,79,74,48,77,43,75,49,84,63,64,59,55,61,35,62,47,71,45,81,36,72,46,74,88,56,83,70,70,68,54,82,81,46,60,28,37,42,30,42,35,40,31,31,65,29,93,75,35,67,76,37,25,24,28,28,19,42,29,31,51,42,72,72,60,77,74,75,88,124

Nearest PDB structures (foldseek):
  7xlt-assembly1_L  TM=5.598E-01  e=4.479E-02  Mus musculus
  5bmf-assembly1_L  TM=5.525E-01  e=1.024E-01  Homo sapiens
  6cdo-assembly1_B  TM=5.407E-01  e=1.082E-01  Mus musculus
  6wx2-assembly2_L  TM=5.562E-01  e=3.083E-01  Mus musculus
  2r2c-assembly1_B  TM=4.766E-01  e=1.425E-01  Porphyromonas gingivalis W83

Secondary structure (DSSP, 8-state):
----------------EEEEEETTPSS---STTSTT-GGG---STTTTTPPPPS-PEEEETTSEEEEEEEEEE----SSS--EEEEEEEETTSPPEEEEEEE---PPTTEEEEEEEEPP--SSPPPTT--EEEEEEEE---TTS-S-EEEEEEEEEE--------/-----------------EEEEETTPSS---STTSTT-GGG---STTTTTPPPPS-PEEEETTSEEEEEEEE-S----SSS--EEEEEEEETTSPPEEEEEEE---PPTTEEEEEEEEPP--SSPPPTT--EEEEEEEE---TTS-S-EEEEEEEEEE--------

Organism: Pinctada imbricata (NCBI:txid66713)

Sequence (330 aa):
MIPFLVFASVLAVAHGHLCLLNPAQRSNITGLNKAGADACFLTTGPCGGKEPRHDEVTFHREENMTVIFMKNLDHHNATSPGKFTISLGERNQEPKMLKTIPDGGEPSLTIYSVSIPVPNLQPPPRPGTLYYLQVVYEPNNSQAPKAFYQCADVSFQERGPPGRRMIPFLVFASVLAVAHGHLCLLNPAQRSNITGLNKAGADACFLTTGPCGGKEPRHDEVTFHREENMTVIFMKNLDHHNATSPGKFTISLGERNQEPKMLKTIPDGGEPSLTIYSVSIPVPNLQPPPRPGTLYYLQVVYEPNNSQAPKAFYQCADVSFQERGPPGRR